Protein AF-A0A9W4NQ55-F1 (afdb_monomer)

Organism: NCBI:txid1612424

pLDDT: mean 70.01, std 19.53, range [21.42, 96.06]

Structure (mmCIF, N/CA/C/O backbone):
data_AF-A0A9W4NQ55-F1
#
_entry.id   AF-A0A9W4NQ55-F1
#
loop_
_atom_site.group_PDB
_atom_site.id
_atom_site.type_symbol
_atom_site.label_atom_id
_atom_site.label_alt_id
_atom_site.label_comp_id
_atom_site.label_asym_id
_atom_site.label_entity_id
_atom_site.label_seq_id
_atom_site.pdbx_PDB_ins_code
_atom_site.Cartn_x
_atom_site.Cartn_y
_atom_site.Cartn_z
_atom_site.occupancy
_atom_site.B_iso_or_equiv
_atom_site.auth_seq_id
_atom_site.auth_comp_id
_atom_site.auth_asym_id
_atom_site.auth_atom_id
_atom_site.pdbx_PDB_model_num
ATOM 1 N N . MET A 1 1 ? 30.086 5.526 1.274 1.00 26.81 1 MET A N 1
ATOM 2 C CA . MET A 1 1 ? 29.036 5.483 2.310 1.00 26.81 1 MET A CA 1
ATOM 3 C C . MET A 1 1 ? 28.604 4.032 2.405 1.00 26.81 1 MET A C 1
ATOM 5 O O . MET A 1 1 ? 27.829 3.586 1.569 1.00 26.81 1 MET A O 1
ATOM 9 N N . SER A 1 2 ? 29.266 3.289 3.294 1.00 21.42 2 SER A N 1
ATOM 10 C CA . SER A 1 2 ? 28.960 1.889 3.597 1.00 21.42 2 SER A CA 1
ATOM 11 C C . SER A 1 2 ? 27.672 1.878 4.414 1.00 21.42 2 SER A C 1
ATOM 13 O O . SER A 1 2 ? 27.568 2.645 5.371 1.00 21.42 2 SER A O 1
ATOM 15 N N . ILE A 1 3 ? 26.669 1.115 3.986 1.00 25.48 3 ILE A N 1
ATOM 16 C CA . ILE A 1 3 ? 25.473 0.865 4.793 1.00 25.48 3 ILE A CA 1
ATOM 17 C C . ILE A 1 3 ? 25.815 -0.369 5.618 1.00 25.48 3 ILE A C 1
ATOM 19 O O . ILE A 1 3 ? 25.497 -1.488 5.231 1.00 25.48 3 ILE A O 1
ATOM 23 N N . ASP A 1 4 ? 26.544 -0.153 6.706 1.00 29.38 4 ASP A N 1
ATOM 24 C CA . ASP A 1 4 ? 26.755 -1.180 7.713 1.00 29.38 4 ASP A CA 1
ATOM 25 C C . ASP A 1 4 ? 25.654 -1.048 8.767 1.00 29.38 4 ASP A C 1
ATOM 27 O O . ASP A 1 4 ? 25.321 0.057 9.197 1.00 29.38 4 ASP A O 1
ATOM 31 N N . PHE A 1 5 ? 25.120 -2.203 9.169 1.00 30.91 5 PHE A N 1
ATOM 32 C CA . PHE A 1 5 ? 24.079 -2.422 10.178 1.00 30.91 5 PHE A CA 1
ATOM 33 C C . PHE A 1 5 ? 22.616 -2.338 9.694 1.00 30.91 5 PHE A C 1
ATOM 35 O O . PHE A 1 5 ? 21.922 -1.336 9.851 1.00 30.91 5 PHE A O 1
ATOM 42 N N . ILE A 1 6 ? 22.110 -3.462 9.169 1.00 32.88 6 ILE A N 1
ATOM 43 C CA . ILE A 1 6 ? 20.673 -3.772 9.169 1.00 32.88 6 ILE A CA 1
ATOM 44 C C . ILE A 1 6 ? 20.450 -4.819 10.274 1.00 32.88 6 ILE A C 1
ATOM 46 O O . ILE A 1 6 ? 21.036 -5.900 10.181 1.00 32.88 6 ILE A O 1
ATOM 50 N N . PRO A 1 7 ? 19.658 -4.535 11.326 1.00 32.44 7 PRO A N 1
ATOM 51 C CA . PRO A 1 7 ? 19.367 -5.515 12.365 1.00 32.44 7 PRO A CA 1
ATOM 52 C C . PRO A 1 7 ? 18.536 -6.679 11.805 1.00 32.44 7 PRO A C 1
ATOM 54 O O . PRO A 1 7 ? 17.840 -6.553 10.797 1.00 32.44 7 PRO A O 1
ATOM 57 N N . SER A 1 8 ? 18.608 -7.811 12.499 1.00 31.77 8 SER A N 1
ATOM 58 C CA . SER A 1 8 ? 18.175 -9.179 12.165 1.00 31.77 8 SER A CA 1
ATOM 59 C C . SER A 1 8 ? 16.701 -9.405 11.769 1.00 31.77 8 SER A C 1
ATOM 61 O O . SER A 1 8 ? 16.277 -10.554 11.673 1.00 31.77 8 SER A O 1
ATOM 63 N N . PHE A 1 9 ? 15.913 -8.354 11.537 1.00 35.81 9 PHE A N 1
ATOM 64 C CA . PHE A 1 9 ? 14.460 -8.420 11.334 1.00 35.81 9 PHE A CA 1
ATOM 65 C C . PHE A 1 9 ? 13.976 -7.852 9.993 1.00 35.81 9 PHE A C 1
ATOM 67 O O . PHE A 1 9 ? 12.771 -7.744 9.774 1.00 35.81 9 PHE A O 1
ATOM 74 N N . LEU A 1 10 ? 14.883 -7.508 9.072 1.00 39.69 10 LEU A N 1
ATOM 75 C CA . LEU A 1 10 ? 14.491 -6.964 7.773 1.00 39.69 10 LEU A CA 1
ATOM 76 C C . LEU A 1 10 ? 14.328 -8.060 6.715 1.00 39.69 10 LEU A C 1
ATOM 78 O O . LEU A 1 10 ? 15.294 -8.733 6.348 1.00 39.69 10 LEU A O 1
ATOM 82 N N . GLN A 1 11 ? 13.114 -8.204 6.179 1.00 46.81 11 GLN A N 1
ATOM 83 C CA . GLN A 1 11 ? 12.845 -9.086 5.048 1.00 46.81 11 GLN A CA 1
ATOM 84 C C . GLN A 1 11 ? 12.356 -8.269 3.849 1.00 46.81 11 GLN A C 1
ATOM 86 O O . GLN A 1 11 ? 11.233 -7.782 3.814 1.00 46.81 11 GLN A O 1
ATOM 91 N N . LEU A 1 12 ? 13.224 -8.122 2.850 1.00 46.22 12 LEU A N 1
ATOM 92 C CA . LEU A 1 12 ? 12.895 -7.493 1.573 1.00 46.22 12 LEU A CA 1
ATOM 93 C C . LEU A 1 12 ? 12.373 -8.545 0.595 1.00 46.22 12 LEU A C 1
ATOM 95 O O . LEU A 1 12 ? 13.035 -9.559 0.364 1.00 46.22 12 LEU A O 1
ATOM 99 N N . PHE A 1 13 ? 11.217 -8.284 -0.012 1.00 47.88 13 PHE A N 1
ATOM 100 C CA . PHE A 1 13 ? 10.664 -9.121 -1.069 1.00 47.88 13 PHE A CA 1
ATOM 101 C C . PHE A 1 13 ? 10.517 -8.322 -2.358 1.00 47.88 13 PHE A C 1
ATOM 103 O O . PHE A 1 13 ? 9.977 -7.223 -2.387 1.00 47.88 13 PHE A O 1
ATOM 110 N N . PHE A 1 14 ? 10.997 -8.914 -3.446 1.00 51.44 14 PHE A N 1
ATOM 111 C CA . PHE A 1 14 ? 10.789 -8.397 -4.789 1.00 51.44 14 PHE A CA 1
ATOM 112 C C . PHE A 1 14 ? 9.837 -9.330 -5.505 1.00 51.44 14 PHE A C 1
ATOM 114 O O . PHE A 1 14 ? 10.100 -10.532 -5.602 1.00 51.44 14 PHE A O 1
ATOM 121 N N . VAL A 1 15 ? 8.746 -8.769 -6.014 1.00 51.38 15 VAL A N 1
ATOM 122 C CA . VAL A 1 15 ? 7.799 -9.506 -6.840 1.00 51.38 15 VAL A CA 1
ATOM 123 C C . VAL A 1 15 ? 7.920 -8.970 -8.255 1.00 51.38 15 VAL A C 1
ATOM 125 O O . VAL A 1 15 ? 7.503 -7.857 -8.570 1.00 51.38 15 VAL A O 1
ATOM 128 N N . ALA A 1 16 ? 8.541 -9.771 -9.117 1.00 46.59 16 ALA A N 1
ATOM 129 C CA . ALA A 1 16 ? 8.483 -9.552 -10.551 1.00 46.59 16 ALA A CA 1
ATOM 130 C C . ALA A 1 16 ? 7.180 -10.175 -11.065 1.00 46.59 16 ALA A C 1
ATOM 132 O O . ALA A 1 16 ? 6.994 -11.390 -10.970 1.00 46.59 16 ALA A O 1
ATOM 133 N N . ILE A 1 17 ? 6.274 -9.339 -11.568 1.00 43.06 17 ILE A N 1
ATOM 134 C CA . ILE A 1 17 ? 4.999 -9.768 -12.138 1.00 43.06 17 ILE A CA 1
ATOM 135 C C . ILE A 1 17 ? 5.243 -10.007 -13.629 1.00 43.06 17 ILE A C 1
ATOM 137 O O . ILE A 1 17 ? 5.453 -9.069 -14.396 1.00 43.06 17 ILE A O 1
ATOM 141 N N . PHE A 1 18 ? 5.226 -11.269 -14.054 1.00 34.06 18 PHE A N 1
ATOM 142 C CA . PHE A 1 18 ? 5.305 -11.623 -15.472 1.00 34.06 18 PHE A CA 1
ATOM 143 C C . PHE A 1 18 ? 3.911 -12.029 -15.959 1.00 34.06 18 PHE A C 1
ATOM 145 O O . PHE A 1 18 ? 3.425 -13.103 -15.606 1.00 34.06 18 PHE A O 1
ATOM 152 N N . GLU A 1 19 ? 3.255 -11.197 -16.771 1.00 31.72 19 GLU A N 1
ATOM 153 C CA . GLU A 1 19 ? 2.052 -11.635 -17.487 1.00 31.72 19 GLU A CA 1
ATOM 154 C C . GLU A 1 19 ? 2.441 -12.608 -18.610 1.00 31.72 19 GLU A C 1
ATOM 156 O O . GLU A 1 19 ? 3.265 -12.295 -19.467 1.00 31.72 19 GLU A O 1
ATOM 161 N N . ARG A 1 20 ? 1.812 -13.792 -18.631 1.00 31.22 20 ARG A N 1
ATOM 162 C CA . ARG A 1 20 ? 2.017 -14.829 -19.664 1.00 31.22 20 ARG A CA 1
ATOM 163 C C . ARG A 1 20 ? 1.574 -14.424 -21.074 1.00 31.22 20 ARG A C 1
ATOM 165 O O . ARG A 1 20 ? 1.913 -15.131 -22.013 1.00 31.22 20 ARG A O 1
ATOM 172 N N . ASN A 1 21 ? 0.829 -13.331 -21.236 1.00 29.67 21 ASN A N 1
ATOM 173 C CA . ASN A 1 21 ? 0.215 -12.983 -22.522 1.00 29.67 21 ASN A CA 1
ATOM 174 C C . ASN A 1 21 ? 1.025 -12.002 -23.375 1.00 29.67 21 ASN A C 1
ATOM 176 O O . ASN A 1 21 ? 0.596 -11.660 -24.473 1.00 29.67 21 ASN A O 1
ATOM 180 N N . VAL A 1 22 ? 2.212 -11.594 -22.921 1.00 37.12 22 VAL A N 1
ATOM 181 C CA . VAL A 1 22 ? 3.175 -10.885 -23.765 1.00 37.12 22 VAL A CA 1
ATOM 182 C C . VAL A 1 22 ? 4.537 -11.541 -23.572 1.00 37.12 22 VAL A C 1
ATOM 184 O O . VAL A 1 22 ? 5.289 -11.187 -22.666 1.00 37.12 22 VAL A O 1
ATOM 187 N N . GLU A 1 23 ? 4.868 -12.496 -24.443 1.00 35.69 23 GLU A N 1
ATOM 188 C CA . GLU A 1 23 ? 6.244 -12.952 -24.674 1.00 35.69 23 GLU A CA 1
ATOM 189 C C . GLU A 1 23 ? 7.083 -11.816 -25.295 1.00 35.69 23 GLU A C 1
ATOM 191 O O . GLU A 1 23 ? 7.639 -11.951 -26.381 1.00 35.69 23 GLU A O 1
ATOM 196 N N . SER A 1 24 ? 7.190 -10.660 -24.631 1.00 45.12 24 SER A N 1
ATOM 197 C CA . SER A 1 24 ? 8.298 -9.757 -24.916 1.00 45.12 24 SER A CA 1
ATOM 198 C C . SER A 1 24 ? 9.479 -10.226 -24.073 1.00 45.12 24 SER A C 1
ATOM 200 O O . SER A 1 24 ? 9.440 -10.270 -22.839 1.00 45.12 24 SER A O 1
ATOM 202 N N . SER A 1 25 ? 10.551 -10.614 -24.756 1.00 47.03 25 SER A N 1
ATOM 203 C CA . SER A 1 25 ? 11.853 -10.946 -24.167 1.00 47.03 25 SER A CA 1
ATOM 204 C C . SER A 1 25 ? 12.352 -9.875 -23.181 1.00 47.03 25 SER A C 1
ATOM 206 O O . SER A 1 25 ? 13.101 -10.185 -22.255 1.00 47.03 25 SER A O 1
ATOM 208 N N . GLU A 1 26 ? 11.881 -8.638 -23.334 1.00 47.78 26 GLU A N 1
ATOM 209 C CA . GLU A 1 26 ? 12.194 -7.471 -22.512 1.00 47.78 26 GLU A CA 1
ATOM 210 C C . GLU A 1 26 ? 11.688 -7.580 -21.067 1.00 47.78 26 GLU A C 1
ATOM 212 O O . GLU A 1 26 ? 12.439 -7.278 -20.139 1.00 47.78 26 GLU A O 1
ATOM 217 N N . ASN A 1 27 ? 10.463 -8.071 -20.837 1.00 47.50 27 ASN A N 1
ATOM 218 C CA . ASN A 1 27 ? 9.914 -8.186 -19.480 1.00 47.50 27 ASN A CA 1
ATOM 219 C C . ASN A 1 27 ? 10.664 -9.250 -18.670 1.00 47.50 27 ASN A C 1
ATOM 221 O O . ASN A 1 27 ? 11.069 -8.996 -17.533 1.00 47.50 27 ASN A O 1
ATOM 225 N N . LEU A 1 28 ? 10.914 -10.418 -19.279 1.00 53.00 28 LEU A N 1
ATOM 226 C CA . LEU A 1 28 ? 11.677 -11.517 -18.676 1.00 53.00 28 LEU A CA 1
ATOM 227 C C . LEU A 1 28 ? 13.120 -11.100 -18.358 1.00 53.00 28 LEU A C 1
ATOM 229 O O . LEU A 1 28 ? 13.663 -11.473 -17.312 1.00 53.00 28 LEU A O 1
ATOM 233 N N . PHE A 1 29 ? 13.725 -10.313 -19.250 1.00 56.16 29 PHE A N 1
ATOM 234 C CA . PHE A 1 29 ? 15.048 -9.739 -19.054 1.00 56.16 29 PHE A CA 1
ATOM 235 C C . PHE A 1 29 ? 15.058 -8.764 -17.874 1.00 56.16 29 PHE A C 1
ATOM 237 O O . PHE A 1 29 ? 15.875 -8.937 -16.974 1.00 56.16 29 PHE A O 1
ATOM 244 N N . LEU A 1 30 ? 14.110 -7.822 -17.808 1.00 57.84 30 LEU A N 1
ATOM 245 C CA . LEU A 1 30 ? 14.035 -6.812 -16.748 1.00 57.84 30 LEU A CA 1
ATOM 246 C C . LEU A 1 30 ? 13.917 -7.444 -15.352 1.00 57.84 30 LEU A C 1
ATOM 248 O O . LEU A 1 30 ? 14.643 -7.060 -14.438 1.00 57.84 30 LEU A O 1
ATOM 252 N N . GLY A 1 31 ? 13.059 -8.455 -15.186 1.00 58.59 31 GLY A N 1
ATOM 253 C CA . GLY A 1 31 ? 12.875 -9.114 -13.891 1.00 58.59 31 GLY A CA 1
ATOM 254 C C . GLY A 1 31 ? 14.081 -9.956 -13.447 1.00 58.59 31 GLY A C 1
ATOM 255 O O . GLY A 1 31 ? 14.485 -9.888 -12.285 1.00 58.59 31 GLY A O 1
ATOM 256 N N . LYS A 1 32 ? 14.718 -10.706 -14.361 1.00 60.94 32 LYS A N 1
ATOM 257 C CA . LYS A 1 32 ? 15.969 -11.436 -14.058 1.00 60.94 32 LYS A CA 1
ATOM 258 C C . LYS A 1 32 ? 17.130 -10.480 -13.768 1.00 60.94 32 LYS A C 1
ATOM 260 O O . LYS A 1 32 ? 17.949 -10.746 -12.891 1.00 60.94 32 LYS A O 1
ATOM 265 N N . PHE A 1 33 ? 17.178 -9.363 -14.483 1.00 61.38 33 PHE A N 1
ATOM 266 C CA . PHE A 1 33 ? 18.215 -8.348 -14.373 1.00 61.38 33 PHE A CA 1
ATOM 267 C C . PHE A 1 33 ? 18.116 -7.536 -13.075 1.00 61.38 33 PHE A C 1
ATOM 269 O O . PHE A 1 33 ? 19.114 -7.380 -12.372 1.00 61.38 33 PHE A O 1
ATOM 276 N N . LEU A 1 34 ? 16.913 -7.095 -12.698 1.00 61.50 34 LEU A N 1
ATOM 277 C CA . LEU A 1 34 ? 16.667 -6.471 -11.395 1.00 61.50 34 LEU A CA 1
ATOM 278 C C . LEU A 1 34 ? 17.023 -7.434 -10.261 1.00 61.50 34 LEU A C 1
ATOM 280 O O . LEU A 1 34 ? 17.708 -7.038 -9.320 1.00 61.50 34 LEU A O 1
ATOM 284 N N . GLY A 1 35 ? 16.674 -8.717 -10.417 1.00 58.94 35 GLY A N 1
ATOM 285 C CA . GLY A 1 35 ? 17.143 -9.792 -9.546 1.00 58.94 35 GLY A CA 1
ATOM 286 C C . GLY A 1 35 ? 18.669 -9.793 -9.372 1.00 58.94 35 GLY A C 1
ATOM 287 O O . GLY A 1 35 ? 19.193 -9.768 -8.261 1.00 58.94 35 GLY A O 1
ATOM 288 N N . PHE A 1 36 ? 19.407 -9.746 -10.479 1.00 59.00 36 PHE A N 1
ATOM 289 C CA . PHE A 1 36 ? 20.868 -9.739 -10.456 1.00 59.00 36 PHE A CA 1
ATOM 290 C C . PHE A 1 36 ? 21.460 -8.507 -9.748 1.00 59.00 36 PHE A C 1
ATOM 292 O O . PHE A 1 36 ? 22.337 -8.671 -8.893 1.00 59.00 36 PHE A O 1
ATOM 299 N N . ILE A 1 37 ? 20.971 -7.297 -10.056 1.00 57.78 37 ILE A N 1
ATOM 300 C CA . ILE A 1 37 ? 21.454 -6.037 -9.457 1.00 57.78 37 ILE A CA 1
ATOM 301 C C . ILE A 1 37 ? 21.313 -6.065 -7.941 1.00 57.78 37 ILE A C 1
ATOM 303 O O . ILE A 1 37 ? 22.258 -5.765 -7.215 1.00 57.78 37 ILE A O 1
ATOM 307 N N . LEU A 1 38 ? 20.129 -6.418 -7.462 1.00 59.03 38 LEU A N 1
ATOM 308 C CA . LEU A 1 38 ? 19.775 -6.343 -6.051 1.00 59.03 38 LEU A CA 1
ATOM 309 C C . LEU A 1 38 ? 20.534 -7.397 -5.220 1.00 59.03 38 LEU A C 1
ATOM 311 O O . LEU A 1 38 ? 20.946 -7.110 -4.097 1.00 59.03 38 LEU A O 1
ATOM 315 N N . THR A 1 39 ? 20.813 -8.579 -5.783 1.00 54.88 39 THR A N 1
ATOM 316 C CA . THR A 1 39 ? 21.621 -9.604 -5.102 1.00 54.88 39 THR A CA 1
ATOM 317 C C . THR A 1 39 ? 23.111 -9.257 -5.088 1.00 54.88 39 THR A C 1
ATOM 319 O O . THR A 1 39 ? 23.744 -9.365 -4.042 1.00 54.88 39 THR A O 1
ATOM 322 N N . HIS A 1 40 ? 23.676 -8.797 -6.209 1.00 50.94 40 HIS A N 1
ATOM 323 C CA . HIS A 1 40 ? 25.127 -8.588 -6.325 1.00 50.94 40 HIS A CA 1
ATOM 324 C C . HIS A 1 40 ? 25.597 -7.204 -5.866 1.00 50.94 40 HIS A C 1
ATOM 326 O O . HIS A 1 40 ? 26.743 -7.061 -5.454 1.00 50.94 40 HIS A O 1
ATOM 332 N N . SER A 1 41 ? 24.737 -6.182 -5.928 1.00 49.25 41 SER A N 1
ATOM 333 C CA . SER A 1 41 ? 25.111 -4.803 -5.572 1.00 49.25 41 SER A CA 1
ATOM 334 C C . SER A 1 41 ? 24.657 -4.386 -4.173 1.00 49.25 41 SER A C 1
ATOM 336 O O . SER A 1 41 ? 25.221 -3.442 -3.627 1.00 49.25 41 SER A O 1
ATOM 338 N N . LEU A 1 42 ? 23.639 -5.043 -3.600 1.00 49.16 42 LEU A N 1
ATOM 339 C CA . LEU A 1 42 ? 23.058 -4.663 -2.303 1.00 49.16 42 LEU A CA 1
ATOM 340 C C . LEU A 1 42 ? 23.061 -5.793 -1.263 1.00 49.16 42 LEU A C 1
ATOM 342 O O . LEU A 1 42 ? 22.630 -5.568 -0.137 1.00 49.16 42 LEU A O 1
ATOM 346 N N . GLY A 1 43 ? 23.507 -7.005 -1.618 1.00 42.47 43 GLY A N 1
ATOM 347 C CA . GLY A 1 43 ? 23.470 -8.159 -0.711 1.00 42.47 43 GLY A CA 1
ATOM 348 C C . GLY A 1 43 ? 22.050 -8.594 -0.322 1.00 42.47 43 GLY A C 1
ATOM 349 O O . GLY A 1 43 ? 21.873 -9.321 0.654 1.00 42.47 43 GLY A O 1
ATOM 350 N N . ILE A 1 44 ? 21.025 -8.157 -1.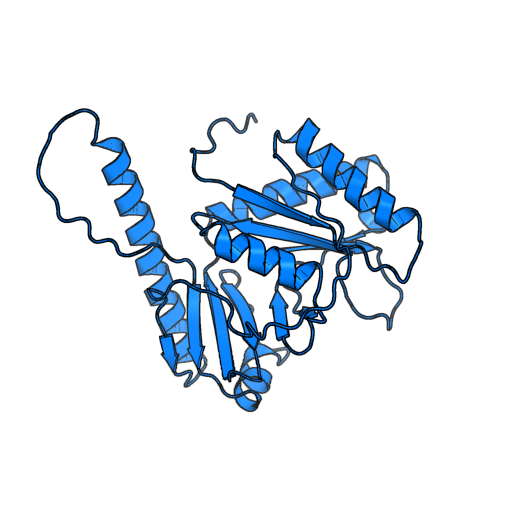066 1.00 49.22 44 ILE A N 1
ATOM 351 C CA . ILE A 1 44 ? 19.629 -8.464 -0.758 1.00 49.22 44 ILE A CA 1
ATOM 352 C C . ILE A 1 44 ? 19.273 -9.824 -1.361 1.00 49.22 44 ILE A C 1
ATOM 354 O O . ILE A 1 44 ? 19.379 -10.043 -2.572 1.00 49.22 44 ILE A O 1
ATOM 358 N N . LYS A 1 45 ? 18.819 -10.750 -0.512 1.00 42.28 45 LYS A N 1
ATOM 359 C CA . LYS A 1 45 ? 18.338 -12.063 -0.948 1.00 42.28 45 LYS A CA 1
ATOM 360 C C . LYS A 1 45 ? 16.963 -11.917 -1.593 1.00 42.28 45 LYS A C 1
ATOM 362 O O . LYS A 1 45 ? 15.986 -11.609 -0.920 1.00 42.28 45 LYS A O 1
ATOM 367 N N . ILE A 1 46 ? 16.887 -12.179 -2.891 1.00 43.22 46 ILE A N 1
ATOM 368 C CA . ILE A 1 46 ? 15.650 -12.065 -3.666 1.00 43.22 46 ILE A CA 1
ATOM 369 C C . ILE A 1 46 ? 15.033 -13.440 -3.859 1.00 43.22 46 ILE A C 1
ATOM 371 O O . ILE A 1 46 ? 15.721 -14.406 -4.185 1.00 43.22 46 ILE A O 1
ATOM 375 N N . SER A 1 47 ? 13.718 -13.515 -3.697 1.00 40.84 47 SER A N 1
ATOM 376 C CA . SER A 1 47 ? 12.926 -14.693 -4.031 1.00 40.84 47 SER A CA 1
ATOM 377 C C . SER A 1 47 ? 12.052 -14.381 -5.242 1.00 40.84 47 SER A C 1
ATOM 379 O O . SER A 1 47 ? 10.926 -13.924 -5.080 1.00 40.84 47 SER A O 1
ATOM 381 N N . CYS A 1 48 ? 12.540 -14.664 -6.451 1.00 40.47 48 CYS A N 1
ATOM 382 C CA . CYS A 1 48 ? 11.701 -14.635 -7.649 1.00 40.47 48 CYS A CA 1
ATOM 383 C C . CYS A 1 48 ? 10.797 -15.874 -7.675 1.00 40.47 48 CYS A C 1
ATOM 385 O O . CYS A 1 48 ? 11.290 -17.002 -7.665 1.00 40.47 48 CYS A O 1
ATOM 387 N N . LYS A 1 49 ? 9.478 -15.676 -7.733 1.00 44.38 49 LYS A N 1
ATOM 388 C CA . LYS A 1 49 ? 8.506 -16.739 -8.008 1.00 44.38 49 LYS A CA 1
ATOM 389 C C . LYS A 1 49 ? 7.862 -16.494 -9.368 1.00 44.38 49 LYS A C 1
ATOM 391 O O . LYS A 1 49 ? 7.322 -15.424 -9.610 1.00 44.38 49 LYS A O 1
ATOM 396 N N . THR A 1 50 ? 7.893 -17.501 -10.227 1.00 39.25 50 THR A N 1
ATOM 397 C CA . THR A 1 50 ? 7.056 -17.598 -11.425 1.00 39.25 50 THR A CA 1
ATOM 398 C C . THR A 1 50 ? 5.768 -18.338 -11.063 1.00 39.25 50 THR A C 1
ATOM 400 O O . THR A 1 50 ? 5.822 -19.391 -10.425 1.00 39.25 50 THR A O 1
ATOM 403 N N . SER A 1 51 ? 4.601 -17.806 -11.434 1.00 38.75 51 SER A N 1
ATOM 404 C CA . SER A 1 51 ? 3.327 -18.483 -11.179 1.00 38.75 51 SER A CA 1
ATOM 405 C C . SER A 1 51 ? 3.128 -19.651 -12.161 1.00 38.75 51 SER A C 1
ATOM 407 O O . SER A 1 51 ? 3.111 -19.506 -13.390 1.00 38.75 51 SER A O 1
ATOM 409 N N . HIS A 1 52 ? 2.987 -20.857 -11.608 1.00 35.72 52 HIS A N 1
ATOM 410 C CA . HIS A 1 52 ? 2.351 -21.979 -12.290 1.00 35.72 52 HIS A CA 1
ATOM 411 C C . HIS A 1 52 ? 0.889 -22.011 -11.846 1.00 35.72 52 HIS A C 1
ATOM 413 O O . HIS A 1 52 ? 0.607 -22.220 -10.669 1.00 35.72 52 HIS A O 1
ATOM 419 N N . ILE A 1 53 ? -0.018 -21.755 -12.791 1.00 37.75 53 ILE A N 1
ATOM 420 C CA . ILE A 1 53 ? -1.467 -21.797 -12.583 1.00 37.75 53 ILE A CA 1
ATOM 421 C C . ILE A 1 53 ? -1.848 -23.234 -12.214 1.00 37.75 53 ILE A C 1
ATOM 423 O O . ILE A 1 53 ? -1.761 -24.121 -13.058 1.00 37.75 53 ILE A O 1
ATOM 427 N N . ASN A 1 54 ? -2.266 -23.449 -10.969 1.00 32.41 54 ASN A N 1
ATOM 428 C CA . ASN A 1 54 ? -3.021 -24.627 -10.559 1.00 32.41 54 ASN A CA 1
ATOM 429 C C . ASN A 1 54 ? -4.351 -24.129 -9.998 1.00 32.41 54 ASN A C 1
ATOM 431 O O . ASN A 1 54 ? -4.387 -23.468 -8.962 1.00 32.41 54 ASN A O 1
ATOM 435 N N . GLN A 1 55 ? -5.428 -24.434 -10.718 1.00 37.78 55 GLN A N 1
ATOM 436 C CA . GLN A 1 55 ? -6.795 -24.147 -10.313 1.00 37.78 55 GLN A CA 1
ATOM 437 C C . GLN A 1 55 ? -7.190 -25.139 -9.219 1.00 37.78 55 GLN A C 1
ATOM 439 O O . GLN A 1 55 ? -7.463 -26.300 -9.501 1.00 37.78 55 GLN A O 1
ATOM 444 N N . ASN A 1 56 ? -7.191 -24.692 -7.970 1.00 31.98 56 ASN A N 1
ATOM 445 C CA . ASN A 1 56 ? -8.019 -25.292 -6.934 1.00 31.98 56 ASN A CA 1
ATOM 446 C C . ASN A 1 56 ? -8.461 -24.170 -6.000 1.00 31.98 56 ASN A C 1
ATOM 448 O O . ASN A 1 56 ? -7.651 -23.590 -5.279 1.00 31.98 56 ASN A O 1
ATOM 452 N N . GLY A 1 57 ? -9.747 -23.835 -6.103 1.00 41.50 57 GLY A N 1
ATOM 453 C CA . GLY A 1 57 ? -10.383 -22.757 -5.366 1.00 41.50 57 GLY A CA 1
ATOM 454 C C . GLY A 1 57 ? -10.423 -23.058 -3.875 1.00 41.50 57 GLY A C 1
ATOM 455 O O . GLY A 1 57 ? -10.998 -24.057 -3.440 1.00 41.50 57 GLY A O 1
ATOM 456 N N . GLN A 1 58 ? -9.836 -22.160 -3.095 1.00 35.88 58 GLN A N 1
ATOM 457 C CA . GLN A 1 58 ? -10.195 -21.987 -1.701 1.00 35.88 58 GLN A CA 1
ATOM 458 C C . GLN A 1 58 ? -10.285 -20.490 -1.427 1.00 35.88 58 GLN A C 1
ATOM 460 O O . GLN A 1 58 ? -9.297 -19.760 -1.494 1.00 35.88 58 GLN A O 1
ATOM 465 N N . ASP A 1 59 ? -11.519 -20.073 -1.179 1.00 41.00 59 ASP A N 1
ATOM 466 C CA . ASP A 1 59 ? -11.969 -18.711 -0.953 1.00 41.00 59 ASP A CA 1
ATOM 467 C C . ASP A 1 59 ? -11.364 -18.188 0.364 1.00 41.00 59 ASP A C 1
ATOM 469 O O . ASP A 1 59 ? -11.813 -18.491 1.475 1.00 41.00 59 ASP A O 1
ATOM 473 N N . HIS A 1 60 ? -10.245 -17.475 0.257 1.00 42.62 60 HIS A N 1
ATOM 474 C CA . HIS A 1 60 ? -9.578 -16.811 1.376 1.00 42.62 60 HIS A CA 1
ATOM 475 C C . HIS A 1 60 ? -9.506 -15.317 1.084 1.00 42.62 60 HIS A C 1
ATOM 477 O O . HIS A 1 60 ? -8.442 -14.709 1.002 1.00 42.62 60 HIS A O 1
ATOM 483 N N . ASP A 1 61 ? -10.691 -14.732 0.938 1.00 48.69 61 ASP A N 1
ATOM 484 C CA . ASP A 1 61 ? -10.922 -13.360 0.491 1.00 48.69 61 ASP A 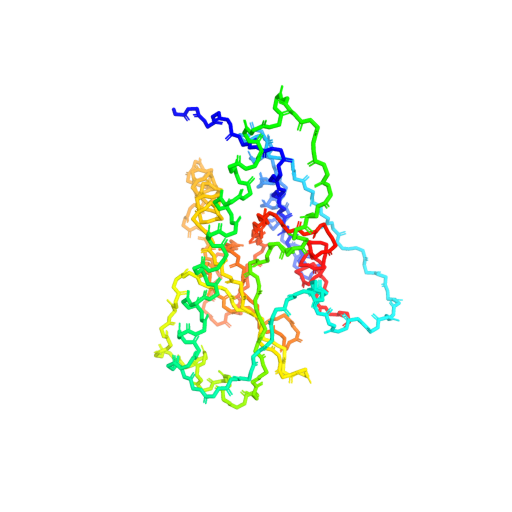CA 1
ATOM 485 C C . ASP A 1 61 ? -10.539 -12.285 1.539 1.00 48.69 61 ASP A C 1
ATOM 487 O O . ASP A 1 61 ? -10.692 -11.083 1.326 1.00 48.69 61 ASP A O 1
ATOM 491 N N . SER A 1 62 ? -9.985 -12.702 2.681 1.00 54.22 62 SER A N 1
ATOM 492 C CA . SER A 1 62 ? -9.530 -11.822 3.759 1.00 54.22 62 SER A CA 1
ATOM 493 C C . SER A 1 62 ? -8.013 -11.665 3.701 1.00 54.22 62 SER A C 1
ATOM 495 O O . SER A 1 62 ? -7.286 -12.640 3.883 1.00 54.22 62 SER A O 1
ATOM 497 N N . GLU A 1 63 ? -7.520 -10.443 3.490 1.00 58.66 63 GLU A N 1
ATOM 498 C CA . GLU A 1 63 ? -6.119 -10.112 3.772 1.00 58.66 63 GLU A CA 1
ATOM 499 C C . GLU A 1 63 ? -5.855 -10.497 5.239 1.00 58.66 63 GLU A C 1
ATOM 501 O O . GLU A 1 63 ? -6.517 -9.978 6.142 1.00 58.66 63 GLU A O 1
ATOM 506 N N . VAL A 1 64 ? -4.996 -11.496 5.490 1.00 64.88 64 VAL A N 1
ATOM 507 C CA . VAL A 1 64 ? -4.807 -12.065 6.835 1.00 64.88 64 VAL A CA 1
ATOM 508 C C . VAL A 1 64 ? -3.886 -11.142 7.609 1.00 64.88 64 VAL A C 1
ATOM 510 O O . VAL A 1 64 ? -2.697 -11.393 7.802 1.00 64.88 64 VAL A O 1
ATOM 513 N N . LEU A 1 65 ? -4.471 -10.030 8.026 1.00 69.94 65 LEU A N 1
ATOM 514 C CA . LEU A 1 65 ? -3.924 -9.166 9.044 1.00 69.94 65 LEU A CA 1
ATOM 515 C C . LEU A 1 65 ? -4.032 -9.871 10.404 1.00 69.94 65 LEU A C 1
ATOM 517 O O . LEU A 1 65 ? -4.989 -10.622 10.630 1.00 69.94 65 LEU A O 1
ATOM 521 N N . PRO A 1 66 ? -3.063 -9.660 11.308 1.00 67.31 66 PRO A N 1
ATOM 522 C CA . PRO A 1 66 ? -3.159 -10.180 12.662 1.00 67.31 66 PRO A CA 1
ATOM 523 C C . PRO A 1 66 ? -4.475 -9.773 13.338 1.00 67.31 66 PRO A C 1
ATOM 525 O O . PRO A 1 66 ? -4.993 -8.680 13.106 1.00 67.31 66 PRO A O 1
ATOM 528 N N . LEU A 1 67 ? -5.025 -10.638 14.198 1.00 66.62 67 LEU A N 1
ATOM 529 C CA . LEU A 1 67 ? -6.271 -10.341 14.927 1.00 66.62 67 LEU A CA 1
ATOM 530 C C . LEU A 1 67 ? -6.135 -9.126 15.859 1.00 66.62 67 LEU A C 1
ATOM 532 O O . LEU A 1 67 ? -7.137 -8.506 16.205 1.00 66.62 67 LEU A O 1
ATOM 536 N N . SER A 1 68 ? -4.902 -8.784 16.230 1.00 72.94 68 SER A N 1
ATOM 537 C CA . SER A 1 68 ? -4.522 -7.607 17.013 1.00 72.94 68 SER A CA 1
ATOM 538 C C . SER A 1 68 ? -4.713 -6.281 16.258 1.00 72.94 68 SER A C 1
ATOM 540 O O . SER A 1 68 ? -4.713 -5.219 16.885 1.00 72.94 68 SER A O 1
ATOM 542 N N . VAL A 1 69 ? -4.912 -6.315 14.932 1.00 85.31 69 VAL A N 1
ATOM 543 C CA . VAL A 1 69 ? -5.096 -5.106 14.124 1.00 85.31 69 VAL A CA 1
ATOM 544 C C . VAL A 1 69 ? -6.398 -4.398 14.483 1.00 85.31 69 VAL A C 1
ATOM 546 O O . VAL A 1 69 ? -7.495 -4.963 14.428 1.00 85.31 69 VAL A O 1
ATOM 549 N N . ARG A 1 70 ? -6.266 -3.113 14.816 1.00 91.06 70 ARG A N 1
ATOM 550 C CA . ARG A 1 70 ? -7.380 -2.268 15.241 1.00 91.06 70 ARG A CA 1
ATOM 551 C C . ARG A 1 70 ? -8.303 -1.918 14.082 1.00 91.06 70 ARG A C 1
ATOM 553 O O . ARG A 1 70 ? -7.872 -1.737 12.942 1.00 91.06 70 ARG A O 1
ATOM 560 N N . ARG A 1 71 ? -9.592 -1.820 14.408 1.00 93.94 71 ARG A N 1
ATOM 561 C CA . ARG A 1 71 ? -10.690 -1.603 13.464 1.00 93.94 71 ARG A CA 1
ATOM 562 C C . ARG A 1 71 ? -11.488 -0.369 13.865 1.00 93.94 71 ARG A C 1
ATOM 564 O O . ARG A 1 71 ? -11.864 -0.235 15.026 1.00 93.94 71 ARG A O 1
ATOM 571 N N . TYR A 1 72 ? -11.783 0.483 12.893 1.00 95.75 72 TYR A N 1
ATOM 572 C CA . TYR A 1 72 ? -12.540 1.720 13.063 1.00 95.75 72 TYR A CA 1
ATOM 573 C C . TYR A 1 72 ? -13.688 1.777 12.051 1.00 95.75 72 TYR A C 1
ATOM 575 O O . TYR A 1 72 ? -13.615 1.189 10.972 1.00 95.75 72 TYR A O 1
ATOM 583 N N . GLY A 1 73 ? -14.762 2.486 12.385 1.00 96.06 73 GLY A N 1
ATOM 584 C CA . GLY A 1 73 ? -15.753 2.903 11.392 1.00 96.06 73 GLY A CA 1
ATOM 585 C C . GLY A 1 73 ? -15.289 4.198 10.737 1.00 96.06 73 GLY A C 1
ATOM 586 O O . GLY A 1 73 ? -14.865 5.106 11.449 1.00 96.06 73 GLY A O 1
ATOM 587 N N . TYR A 1 74 ? -15.347 4.284 9.409 1.00 95.31 74 TYR A N 1
ATOM 588 C CA . TYR A 1 74 ? -15.119 5.549 8.718 1.00 95.31 74 TYR A CA 1
ATOM 589 C C . TYR A 1 74 ? -16.337 6.462 8.884 1.00 95.31 74 TYR A C 1
ATOM 591 O O . TYR A 1 74 ? -17.467 6.028 8.657 1.00 95.31 74 TYR A O 1
ATOM 599 N N . LYS A 1 75 ? -16.110 7.720 9.272 1.00 93.75 75 LYS A N 1
ATOM 600 C CA . LYS A 1 75 ? -17.155 8.748 9.363 1.00 93.75 75 LYS A CA 1
ATOM 601 C C . LYS A 1 75 ? -16.923 9.886 8.375 1.00 93.75 75 LYS A C 1
ATOM 603 O O . LYS A 1 75 ? -17.832 10.245 7.638 1.00 93.75 75 LYS A O 1
ATOM 608 N N . ASP A 1 76 ? -15.724 10.455 8.404 1.00 91.50 76 ASP A N 1
ATOM 609 C CA . ASP A 1 76 ? -15.306 11.597 7.597 1.00 91.50 76 ASP A CA 1
ATOM 610 C C . ASP A 1 76 ? -13.765 11.685 7.552 1.00 91.50 76 ASP A C 1
ATOM 612 O O . ASP A 1 76 ? -13.055 10.983 8.287 1.00 91.50 76 ASP A O 1
ATOM 616 N N . LYS A 1 77 ? -13.234 12.540 6.665 1.00 89.25 77 LYS A N 1
ATOM 617 C CA . LYS A 1 77 ? -11.783 12.718 6.462 1.00 89.25 77 LYS A CA 1
ATOM 618 C C . LYS A 1 77 ? -11.063 13.253 7.704 1.00 89.25 77 LYS A C 1
ATOM 620 O O . LYS A 1 77 ? -9.913 12.878 7.935 1.00 89.25 77 LYS A O 1
ATOM 625 N N . ASP A 1 78 ? -11.723 14.079 8.512 1.00 90.06 78 ASP A N 1
ATOM 626 C CA . ASP A 1 78 ? -11.120 14.680 9.705 1.00 90.06 78 ASP A CA 1
ATOM 627 C C . ASP A 1 78 ? -10.922 13.633 10.802 1.00 90.06 78 ASP A C 1
ATOM 629 O O . ASP A 1 78 ? -9.829 13.505 11.361 1.00 90.06 78 ASP A O 1
ATOM 633 N N . GLN A 1 79 ? -11.948 12.819 11.067 1.00 93.75 79 GLN A N 1
ATOM 634 C CA . GLN A 1 79 ? -11.844 11.687 11.980 1.00 93.75 79 GLN A CA 1
ATOM 635 C C . GLN A 1 79 ? -10.787 10.691 11.494 1.00 93.75 79 GLN A C 1
ATOM 637 O O . GLN A 1 79 ? -9.976 10.213 12.290 1.00 93.75 79 GLN A O 1
ATOM 642 N N . PHE A 1 80 ? -10.769 10.395 10.191 1.00 91.69 80 PHE A N 1
ATOM 643 C CA . PHE A 1 80 ? -9.754 9.534 9.594 1.00 91.69 80 PHE A CA 1
ATOM 644 C C . PHE A 1 80 ? -8.338 10.059 9.879 1.00 91.69 80 PHE A C 1
ATOM 646 O O . PHE A 1 80 ? -7.511 9.320 10.410 1.00 91.69 80 PHE A O 1
ATOM 653 N N . ALA A 1 81 ? -8.067 11.342 9.621 1.00 89.56 81 ALA A N 1
ATOM 654 C CA . ALA A 1 81 ? -6.761 11.953 9.873 1.00 89.56 81 ALA A CA 1
ATOM 655 C C . ALA A 1 81 ? -6.359 11.930 11.361 1.00 89.56 81 ALA A C 1
ATOM 657 O O . ALA A 1 81 ? -5.194 11.669 11.684 1.00 89.56 81 ALA A O 1
ATOM 658 N N . GLN A 1 82 ? -7.310 12.151 12.273 1.00 91.44 82 GLN A N 1
ATOM 659 C CA . GLN A 1 82 ? -7.070 12.065 13.718 1.00 91.44 82 GLN A CA 1
ATOM 660 C C . GLN A 1 82 ? -6.695 10.644 14.147 1.00 91.44 82 GLN A C 1
ATOM 662 O O . GLN A 1 82 ? -5.719 10.463 14.876 1.00 91.44 82 GLN A O 1
ATOM 667 N N . ILE A 1 83 ? -7.424 9.634 13.661 1.00 93.44 83 ILE A N 1
ATOM 668 C CA . ILE A 1 83 ? -7.134 8.225 13.960 1.00 93.44 83 ILE A CA 1
ATOM 669 C C . ILE A 1 83 ? -5.758 7.841 13.418 1.00 93.44 83 ILE A C 1
ATOM 671 O O . ILE A 1 83 ? -4.972 7.234 14.138 1.00 93.44 83 ILE A O 1
ATOM 675 N N . ILE A 1 84 ? -5.434 8.234 12.183 1.00 90.69 84 ILE A N 1
ATOM 676 C CA . ILE A 1 84 ? -4.121 7.967 11.585 1.00 90.69 84 ILE A CA 1
ATOM 677 C C . ILE A 1 84 ? -2.998 8.590 12.415 1.00 90.69 84 ILE A C 1
ATOM 679 O O . ILE A 1 84 ? -1.988 7.936 12.661 1.00 90.69 84 ILE A O 1
ATOM 683 N N . THR A 1 85 ? -3.173 9.828 12.877 1.00 90.12 85 THR A N 1
ATOM 684 C CA . THR A 1 85 ? -2.182 10.506 13.724 1.00 90.12 85 THR A CA 1
ATOM 685 C C . THR A 1 85 ? -1.980 9.759 15.043 1.00 90.12 85 THR A C 1
ATOM 687 O O . THR A 1 85 ? -0.847 9.419 15.381 1.00 90.12 85 THR A O 1
ATOM 690 N N . LEU A 1 86 ? -3.074 9.419 15.730 1.00 91.62 86 LEU A N 1
ATOM 691 C CA . LEU A 1 86 ? -3.048 8.687 16.998 1.00 91.62 86 LEU A CA 1
ATOM 692 C C . LEU A 1 86 ? -2.381 7.312 16.865 1.00 91.62 86 LEU A C 1
ATOM 694 O O . LEU A 1 86 ? -1.536 6.937 17.675 1.00 91.62 86 LEU A O 1
ATOM 698 N N . GLU A 1 87 ? -2.768 6.533 15.858 1.00 91.62 87 GLU A N 1
ATOM 699 C CA . GLU A 1 87 ? -2.230 5.184 15.665 1.00 91.62 87 GLU A CA 1
ATOM 700 C C . GLU A 1 87 ? -0.765 5.214 15.230 1.00 91.62 87 GLU A C 1
ATOM 702 O O . GLU A 1 87 ? 0.014 4.348 15.628 1.00 91.62 87 GLU A O 1
ATOM 707 N N . ARG A 1 88 ? -0.350 6.261 14.511 1.00 88.38 88 ARG A N 1
ATOM 708 C CA . ARG A 1 88 ? 1.055 6.465 14.162 1.00 88.38 88 ARG A CA 1
ATOM 709 C C . ARG A 1 88 ? 1.908 6.781 15.382 1.00 88.38 88 ARG A C 1
ATOM 711 O O . ARG A 1 88 ? 3.005 6.241 15.494 1.00 88.38 88 ARG A O 1
ATOM 718 N N . GLU A 1 89 ? 1.433 7.635 16.284 1.00 89.12 89 GLU A N 1
ATOM 719 C CA . GLU A 1 89 ? 2.126 7.913 17.547 1.00 89.12 89 GLU A CA 1
ATOM 720 C C . GLU A 1 89 ? 2.291 6.630 18.364 1.00 89.12 89 GLU A C 1
ATOM 722 O O . GLU A 1 89 ? 3.405 6.288 18.754 1.00 89.12 89 GLU A O 1
ATOM 727 N N . ARG A 1 90 ? 1.217 5.842 18.498 1.00 89.25 90 ARG A N 1
ATOM 728 C CA . ARG A 1 90 ? 1.256 4.548 19.196 1.00 89.25 90 ARG A CA 1
ATOM 729 C C . ARG A 1 90 ? 2.245 3.564 18.570 1.00 89.25 90 ARG A C 1
ATOM 731 O O . ARG A 1 90 ? 2.966 2.889 19.303 1.00 89.25 90 ARG A O 1
ATOM 738 N N . LEU A 1 91 ? 2.294 3.487 17.239 1.00 86.62 91 LEU A N 1
ATOM 739 C CA . LEU A 1 91 ? 3.274 2.670 16.521 1.00 86.62 91 LEU A CA 1
ATOM 740 C C . LEU A 1 91 ? 4.706 3.125 16.833 1.00 86.62 91 LEU A C 1
ATOM 742 O O . LEU A 1 91 ? 5.551 2.301 17.177 1.00 86.62 91 LEU A O 1
ATOM 746 N N . LEU A 1 92 ? 4.982 4.428 16.741 1.00 85.31 92 LEU A N 1
ATOM 747 C CA . LEU A 1 92 ? 6.317 4.978 16.983 1.00 85.31 92 LEU A CA 1
ATOM 748 C C . LEU A 1 92 ? 6.774 4.777 18.431 1.00 85.31 92 LEU A C 1
ATOM 750 O O . LEU A 1 92 ? 7.931 4.418 18.652 1.00 85.31 92 LEU A O 1
ATOM 754 N N . ASP A 1 93 ? 5.884 4.971 19.401 1.00 86.69 93 ASP A N 1
ATOM 755 C CA . ASP A 1 93 ? 6.180 4.740 20.816 1.00 86.69 93 ASP A CA 1
ATOM 756 C C . ASP A 1 93 ? 6.464 3.261 21.087 1.00 86.69 93 ASP A C 1
ATOM 758 O O . ASP A 1 93 ? 7.438 2.923 21.761 1.00 86.69 93 ASP A O 1
ATOM 762 N N . SER A 1 94 ? 5.678 2.366 20.485 1.00 83.94 94 SER A N 1
ATOM 763 C CA . SER A 1 94 ? 5.894 0.922 20.579 1.00 83.94 94 SER A CA 1
ATOM 764 C C . SER A 1 94 ? 7.238 0.493 19.976 1.00 83.94 94 SER A C 1
ATOM 766 O O . SER A 1 94 ? 7.984 -0.270 20.595 1.00 83.94 94 SER A O 1
ATOM 768 N N . MET A 1 95 ? 7.611 1.046 18.816 1.00 80.50 95 MET A N 1
ATOM 769 C CA . MET A 1 95 ? 8.921 0.807 18.202 1.00 80.50 95 MET A CA 1
ATOM 770 C C . MET A 1 95 ? 10.072 1.310 19.085 1.00 80.50 95 MET A C 1
ATOM 772 O O . MET A 1 95 ? 11.082 0.616 19.216 1.00 80.50 95 MET A O 1
ATOM 776 N N . ARG A 1 96 ? 9.935 2.484 19.719 1.00 82.75 96 ARG A N 1
ATOM 777 C CA . ARG A 1 96 ? 10.946 3.010 20.656 1.00 82.75 96 ARG A CA 1
ATOM 778 C C . ARG A 1 96 ? 11.121 2.090 21.859 1.00 82.75 96 ARG A C 1
ATOM 780 O O . ARG A 1 96 ? 12.247 1.703 22.154 1.00 82.75 96 ARG A O 1
ATOM 787 N N . TYR A 1 97 ? 10.016 1.672 22.470 1.00 80.31 97 TYR A N 1
ATOM 788 C CA . TYR A 1 97 ? 10.027 0.773 23.622 1.00 80.31 97 TYR A CA 1
ATOM 789 C C . TYR A 1 97 ? 10.678 -0.582 23.303 1.00 80.31 97 TYR A C 1
ATOM 791 O O . TYR A 1 97 ? 11.481 -1.091 24.082 1.00 80.31 97 TYR A O 1
ATOM 799 N N . SER A 1 98 ? 10.407 -1.140 22.117 1.00 72.81 98 SER A N 1
ATOM 800 C CA . SER A 1 98 ? 11.013 -2.411 21.691 1.00 72.81 98 SER A CA 1
ATOM 801 C C . SER A 1 98 ? 12.539 -2.341 21.550 1.00 72.81 98 SER A C 1
ATOM 803 O O . SER A 1 98 ? 13.229 -3.302 21.885 1.00 72.81 98 SER A O 1
ATOM 805 N N . ARG A 1 99 ? 13.075 -1.194 21.106 1.00 69.38 99 ARG A N 1
ATOM 806 C CA . ARG A 1 99 ? 14.523 -0.972 20.978 1.00 69.38 99 ARG A CA 1
ATOM 807 C C . ARG A 1 99 ? 15.192 -0.848 22.347 1.00 69.38 99 ARG A C 1
ATOM 809 O O . ARG A 1 99 ? 16.264 -1.402 22.551 1.00 69.38 99 ARG A O 1
ATOM 816 N N . GLU A 1 100 ? 14.548 -0.161 23.286 1.00 68.56 100 GLU A N 1
ATOM 817 C CA . GLU A 1 100 ? 15.086 0.018 24.639 1.00 68.56 100 GLU A CA 1
ATOM 818 C C . GLU A 1 100 ? 15.177 -1.308 25.409 1.00 68.56 100 GLU A C 1
ATOM 820 O O . GLU A 1 100 ? 16.152 -1.534 26.122 1.00 68.56 100 GLU A O 1
ATOM 825 N N . ILE A 1 101 ? 14.217 -2.222 25.226 1.00 64.06 101 ILE A N 1
ATOM 826 C CA . ILE A 1 101 ? 14.256 -3.550 25.862 1.00 64.06 101 ILE A CA 1
ATOM 827 C C . ILE A 1 101 ? 15.385 -4.416 25.296 1.00 64.06 101 ILE A C 1
ATOM 829 O O . ILE A 1 101 ? 16.072 -5.090 26.065 1.00 64.06 101 ILE A O 1
ATOM 833 N N . SER A 1 102 ? 15.617 -4.389 23.977 1.00 60.56 102 SER A N 1
ATOM 834 C CA . SER A 1 102 ? 16.677 -5.202 23.363 1.00 60.56 102 SER A CA 1
ATOM 835 C C . SER A 1 102 ? 18.088 -4.829 23.831 1.00 60.56 102 SER A C 1
ATOM 837 O O . SER A 1 102 ? 18.984 -5.668 23.772 1.00 60.56 102 SER A O 1
ATOM 839 N N . ASP A 1 103 ? 18.279 -3.607 24.333 1.00 57.59 103 ASP A N 1
ATOM 840 C CA . ASP A 1 103 ? 19.580 -3.113 24.793 1.00 57.59 103 ASP A CA 1
ATOM 841 C C . ASP A 1 103 ? 19.884 -3.485 26.264 1.00 57.59 103 ASP A C 1
ATOM 843 O O . ASP A 1 103 ? 21.029 -3.375 26.706 1.00 57.59 103 ASP A O 1
ATOM 847 N N . ILE A 1 104 ? 18.889 -3.949 27.034 1.00 64.25 104 ILE A N 1
ATOM 848 C CA . ILE A 1 104 ? 19.012 -4.191 28.486 1.00 64.25 104 ILE A CA 1
ATOM 849 C C . ILE A 1 104 ? 19.302 -5.668 28.824 1.00 64.25 104 ILE A C 1
ATOM 851 O O . ILE A 1 104 ? 19.790 -5.970 29.916 1.00 64.25 104 ILE A O 1
ATOM 855 N N . ASP A 1 105 ? 19.112 -6.606 27.892 1.00 50.69 105 ASP A N 1
ATOM 856 C CA . ASP A 1 105 ? 19.160 -8.049 28.184 1.00 50.69 105 ASP A CA 1
ATOM 857 C C . ASP A 1 105 ? 20.580 -8.669 28.232 1.00 50.69 105 ASP A C 1
ATOM 859 O O . ASP A 1 105 ? 20.791 -9.839 27.919 1.00 50.69 105 ASP A O 1
ATOM 863 N N . THR A 1 106 ? 21.588 -7.901 28.672 1.00 54.97 106 THR A N 1
ATOM 864 C CA . THR A 1 106 ? 22.916 -8.455 29.037 1.00 54.97 106 THR A CA 1
ATOM 865 C C . THR A 1 106 ? 23.002 -8.871 30.515 1.00 54.97 106 THR A C 1
ATOM 867 O O . THR A 1 106 ? 24.035 -9.359 30.968 1.00 54.97 106 THR A O 1
ATOM 870 N N . GLY A 1 107 ? 21.914 -8.781 31.284 1.00 51.66 107 GLY A N 1
ATOM 871 C CA . GLY A 1 107 ? 21.832 -9.526 32.537 1.00 51.66 107 GLY A CA 1
ATOM 872 C C . GLY A 1 107 ? 20.860 -8.965 33.553 1.00 51.66 107 GLY A C 1
ATOM 873 O O . GLY A 1 107 ? 21.233 -8.105 34.336 1.00 51.66 107 GLY A O 1
ATOM 874 N N . SER A 1 108 ? 19.655 -9.525 33.624 1.00 51.69 108 SER A N 1
ATOM 875 C CA . SER A 1 108 ? 18.967 -9.753 34.899 1.00 51.69 108 SER A CA 1
ATOM 876 C C . SER A 1 108 ? 17.684 -10.534 34.645 1.00 51.69 108 SER A C 1
ATOM 878 O O . SER A 1 108 ? 16.734 -10.019 34.062 1.00 51.69 108 SER A O 1
ATOM 880 N N . GLY A 1 109 ? 17.637 -11.785 35.102 1.00 57.09 109 GLY A N 1
ATOM 881 C CA . GLY A 1 109 ? 16.412 -12.572 35.075 1.00 57.09 109 GLY A CA 1
ATOM 882 C C . GLY A 1 109 ? 15.351 -11.957 35.987 1.00 57.09 109 GLY A C 1
ATOM 883 O O . GLY A 1 109 ? 15.498 -11.984 37.210 1.00 57.09 109 GLY A O 1
ATOM 884 N N . ARG A 1 110 ? 14.258 -11.436 35.415 1.00 45.56 110 ARG A N 1
ATOM 885 C CA . ARG A 1 110 ? 13.027 -11.159 36.167 1.00 45.56 110 ARG A CA 1
ATOM 886 C C . ARG A 1 110 ? 11.763 -11.192 35.294 1.00 45.56 110 ARG A C 1
ATOM 888 O O . ARG A 1 110 ? 11.533 -10.308 34.484 1.00 45.56 110 ARG A O 1
ATOM 895 N N . SER A 1 111 ? 10.986 -12.253 35.533 1.00 48.19 111 SER A N 1
ATOM 896 C CA . SER A 1 111 ? 9.536 -12.478 35.366 1.00 48.19 111 SER A CA 1
ATOM 897 C C . SER A 1 111 ? 8.747 -11.731 34.278 1.00 48.19 111 SER A C 1
ATOM 899 O O . SER A 1 111 ? 8.404 -10.562 34.431 1.00 48.19 111 SER A O 1
ATOM 901 N N . GLU A 1 112 ? 8.339 -12.518 33.278 1.00 59.84 112 GLU A N 1
ATOM 902 C CA . GLU A 1 112 ? 6.982 -12.666 32.719 1.00 59.84 112 GLU A CA 1
ATOM 903 C C . GLU A 1 112 ? 5.940 -11.591 33.075 1.00 59.84 112 GLU A C 1
ATOM 905 O O . GLU A 1 112 ? 5.197 -11.706 34.048 1.00 59.84 112 GLU A O 1
ATOM 910 N N . GLN A 1 113 ? 5.820 -10.604 32.192 1.00 47.41 113 GLN A N 1
ATOM 911 C CA . GLN A 1 113 ? 4.548 -10.157 31.617 1.00 47.41 113 GLN A CA 1
ATOM 912 C C . GLN A 1 113 ? 4.893 -9.304 30.393 1.00 47.41 113 GLN A C 1
ATOM 914 O O . GLN A 1 113 ? 4.963 -8.081 30.464 1.00 47.41 113 GLN A O 1
ATOM 919 N N . GLU A 1 114 ? 5.173 -9.967 29.265 1.00 48.59 114 GLU A N 1
ATOM 920 C CA . GLU A 1 114 ? 5.232 -9.280 27.975 1.00 48.59 114 GLU A CA 1
ATOM 921 C C . GLU A 1 114 ? 3.847 -8.687 27.686 1.00 48.59 114 GLU A C 1
ATOM 923 O O . GLU A 1 114 ? 2.874 -9.445 27.566 1.00 48.59 114 GLU A O 1
ATOM 928 N N . PRO A 1 115 ? 3.709 -7.365 27.494 1.00 45.75 115 PRO A N 1
ATOM 929 C CA . PRO A 1 115 ? 2.604 -6.876 26.708 1.00 45.75 115 PRO A CA 1
ATOM 930 C C . PRO A 1 115 ? 2.920 -7.281 25.268 1.00 45.75 115 PRO A C 1
ATOM 932 O O . PRO A 1 115 ? 3.594 -6.560 24.537 1.00 45.75 115 PRO A O 1
ATOM 935 N N . THR A 1 116 ? 2.420 -8.449 24.868 1.00 51.50 116 THR A N 1
ATOM 936 C CA . THR A 1 116 ? 2.377 -8.983 23.498 1.00 51.50 116 THR A CA 1
ATOM 937 C C . THR A 1 116 ? 1.458 -8.138 22.608 1.00 51.50 116 THR A C 1
ATOM 939 O O . THR A 1 116 ? 0.614 -8.642 21.868 1.00 51.50 116 THR A O 1
ATOM 942 N N . THR A 1 117 ? 1.575 -6.811 22.688 1.00 56.19 117 THR A N 1
ATOM 943 C CA . THR A 1 117 ? 0.927 -5.929 21.726 1.00 56.19 117 THR A CA 1
ATOM 944 C C . THR A 1 117 ? 1.766 -6.016 20.468 1.00 56.19 117 THR A C 1
ATOM 946 O O . THR A 1 117 ? 2.761 -5.315 20.318 1.00 56.19 117 THR A O 1
ATOM 949 N N . GLU A 1 118 ? 1.404 -6.968 19.615 1.00 67.25 118 GLU A N 1
ATOM 950 C CA . GLU A 1 118 ? 1.995 -7.171 18.302 1.00 67.25 118 GLU A CA 1
ATOM 951 C C . GLU A 1 118 ? 2.054 -5.821 17.575 1.00 67.25 118 GLU A C 1
ATOM 953 O O . GLU A 1 118 ? 1.026 -5.204 17.279 1.00 67.25 118 GLU A O 1
ATOM 958 N N . ILE A 1 119 ? 3.275 -5.322 17.378 1.00 72.94 119 ILE A N 1
ATOM 959 C CA . ILE A 1 119 ? 3.523 -4.042 16.720 1.00 72.94 119 ILE A CA 1
ATOM 960 C C . ILE A 1 119 ? 3.031 -4.187 15.286 1.00 72.94 119 ILE A C 1
ATOM 962 O O . ILE A 1 119 ? 3.542 -5.014 14.535 1.00 72.94 119 ILE A O 1
ATOM 966 N N . THR A 1 120 ? 2.027 -3.402 14.909 1.00 80.81 120 THR A N 1
ATOM 967 C CA . THR A 1 120 ? 1.441 -3.474 13.574 1.00 80.81 120 THR A CA 1
ATOM 968 C C . THR A 1 120 ? 1.442 -2.112 12.911 1.00 80.81 120 THR A C 1
ATOM 970 O O . THR A 1 120 ? 0.984 -1.118 13.471 1.00 80.81 120 THR A O 1
ATOM 973 N N . GLU A 1 121 ? 1.943 -2.075 11.680 1.00 86.38 121 GLU A N 1
ATOM 974 C CA . GLU A 1 121 ? 1.874 -0.899 10.814 1.00 86.38 121 GLU A CA 1
ATOM 975 C C . GLU A 1 121 ? 0.471 -0.720 10.207 1.00 86.38 121 GLU A C 1
ATOM 977 O O . GLU A 1 121 ? 0.251 0.205 9.432 1.00 86.38 121 GLU A O 1
ATOM 982 N N . TYR A 1 122 ? -0.487 -1.591 10.537 1.00 88.69 122 TYR A N 1
ATOM 983 C CA . TYR A 1 122 ? -1.785 -1.664 9.879 1.00 88.69 122 TYR A CA 1
ATOM 984 C C . TYR A 1 122 ? -2.924 -1.261 10.798 1.00 88.69 122 TYR A C 1
ATOM 986 O O . TYR A 1 122 ? -2.984 -1.665 11.958 1.00 88.69 122 TYR A O 1
ATOM 994 N N . ILE A 1 123 ? -3.892 -0.559 10.220 1.00 91.88 123 ILE A N 1
ATOM 995 C CA . ILE A 1 123 ? -5.229 -0.390 10.782 1.00 91.88 123 ILE A CA 1
ATOM 996 C C . ILE A 1 123 ? -6.282 -0.630 9.708 1.00 91.88 123 ILE A C 1
ATOM 998 O O . ILE A 1 123 ? -6.005 -0.579 8.508 1.00 91.88 123 ILE A O 1
ATOM 1002 N N . ILE A 1 124 ? -7.500 -0.915 10.149 1.00 93.25 124 ILE A N 1
ATOM 1003 C CA . ILE A 1 124 ? -8.611 -1.261 9.271 1.00 93.25 124 ILE A CA 1
ATOM 1004 C C . ILE A 1 124 ? -9.761 -0.283 9.492 1.00 93.25 124 ILE A C 1
ATOM 1006 O O . ILE A 1 124 ? -10.166 -0.037 10.627 1.00 93.25 124 ILE A O 1
ATOM 1010 N N . PHE A 1 125 ? -10.347 0.204 8.405 1.00 94.56 125 PHE A N 1
ATOM 1011 C CA . PHE A 1 125 ? -11.599 0.945 8.404 1.00 94.56 125 PHE A CA 1
ATOM 1012 C C . PHE A 1 125 ? -12.706 0.141 7.729 1.00 94.56 125 PHE A C 1
ATOM 1014 O O . PHE A 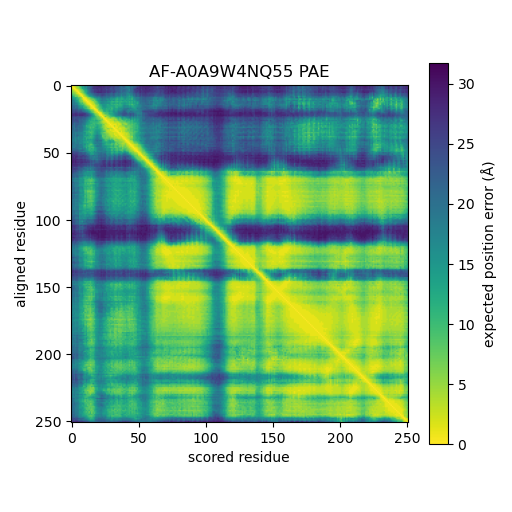1 125 ? -12.500 -0.463 6.679 1.00 94.56 125 PHE A O 1
ATOM 1021 N N . SER A 1 126 ? -13.898 0.168 8.319 1.00 95.44 126 SER A N 1
ATOM 1022 C CA . SER A 1 126 ? -15.134 -0.180 7.614 1.00 95.44 126 SER A CA 1
ATOM 1023 C C . SER A 1 126 ? -15.644 1.069 6.903 1.00 95.44 126 SER A C 1
ATOM 1025 O O . SER A 1 126 ? -15.916 2.072 7.564 1.00 95.44 126 SER A O 1
ATOM 1027 N N . ILE A 1 127 ? -15.739 1.019 5.577 1.00 94.00 127 ILE A N 1
ATOM 1028 C CA . ILE A 1 127 ? -16.136 2.145 4.722 1.00 94.00 127 ILE A CA 1
ATOM 1029 C C . ILE A 1 127 ? -16.948 1.619 3.541 1.00 94.00 127 ILE A C 1
ATOM 1031 O O . ILE A 1 127 ? -16.609 0.589 2.953 1.00 94.00 127 ILE A O 1
ATOM 1035 N N . ASP A 1 128 ? -18.044 2.288 3.196 1.00 92.88 128 ASP A N 1
ATOM 1036 C CA . ASP A 1 128 ? -18.827 1.892 2.034 1.00 92.88 128 ASP A CA 1
ATOM 1037 C C . ASP A 1 128 ? -18.130 2.299 0.718 1.00 92.88 128 ASP A C 1
ATOM 1039 O O . ASP A 1 128 ? -17.390 3.286 0.676 1.00 92.88 128 ASP A O 1
ATOM 1043 N N . PRO A 1 129 ? -18.356 1.557 -0.382 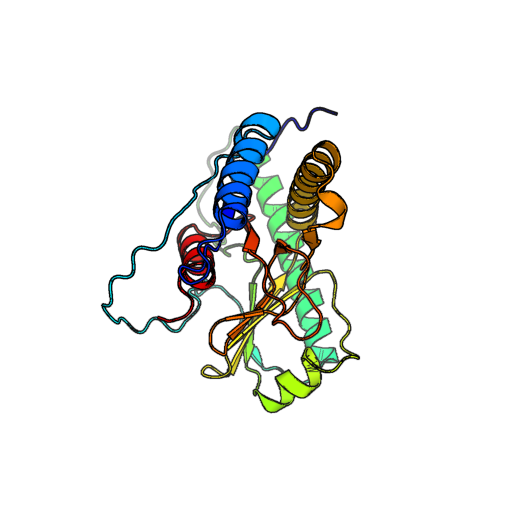1.00 89.94 129 PRO A N 1
ATOM 1044 C CA . PRO A 1 129 ? -17.696 1.841 -1.655 1.00 89.94 129 PRO A CA 1
ATOM 1045 C C . PRO A 1 129 ? -17.994 3.236 -2.216 1.00 89.94 129 PRO A C 1
ATOM 1047 O O . PRO A 1 129 ? -17.155 3.805 -2.911 1.00 89.94 129 PRO A O 1
ATOM 1050 N N . THR A 1 130 ? -19.176 3.795 -1.939 1.00 90.56 130 THR A N 1
ATOM 1051 C CA . THR A 1 130 ? -19.565 5.114 -2.447 1.00 90.56 130 THR A CA 1
ATOM 1052 C C . THR A 1 130 ? -18.746 6.205 -1.771 1.00 90.56 130 THR A C 1
ATOM 1054 O O . THR A 1 130 ? -18.132 7.011 -2.471 1.00 90.56 130 THR A O 1
ATOM 1057 N N . THR A 1 131 ? -18.661 6.181 -0.442 1.00 90.31 131 THR A N 1
ATOM 1058 C CA . THR A 1 131 ? -17.822 7.094 0.335 1.00 90.31 131 THR A CA 1
ATOM 1059 C C . THR A 1 131 ? -16.346 6.891 0.024 1.00 90.31 131 THR A C 1
ATOM 1061 O O . THR A 1 131 ? -15.639 7.870 -0.180 1.00 90.31 131 THR A O 1
ATOM 1064 N N . PHE A 1 132 ? -15.871 5.650 -0.132 1.00 89.25 132 PHE A N 1
ATOM 1065 C CA . PHE A 1 132 ? -14.488 5.407 -0.549 1.00 89.25 132 PHE A CA 1
ATOM 1066 C C . PHE A 1 132 ? -14.159 6.077 -1.899 1.00 89.25 132 PHE A C 1
ATOM 1068 O O . PHE A 1 132 ? -13.170 6.801 -2.011 1.00 89.25 132 PHE A O 1
ATOM 1075 N N . ASN A 1 133 ? -15.015 5.910 -2.911 1.00 86.75 133 ASN A N 1
ATOM 1076 C CA . ASN A 1 133 ? -14.809 6.533 -4.222 1.00 86.75 133 ASN A CA 1
ATOM 1077 C C . ASN A 1 133 ? -14.804 8.069 -4.149 1.00 86.75 133 ASN A C 1
ATOM 1079 O O . ASN A 1 133 ? -14.018 8.716 -4.840 1.00 86.75 133 ASN A O 1
ATOM 1083 N N . GLN A 1 134 ? -15.669 8.653 -3.318 1.00 86.19 134 GLN A N 1
ATOM 1084 C CA . GLN A 1 134 ? -15.746 10.103 -3.123 1.00 86.19 134 GLN A CA 1
ATOM 1085 C C . GLN A 1 134 ? -14.537 10.650 -2.361 1.00 86.19 134 GLN A C 1
ATOM 1087 O O . GLN A 1 134 ? -14.001 11.690 -2.730 1.00 86.19 134 GLN A O 1
ATOM 1092 N N . ASP A 1 135 ? -14.093 9.946 -1.323 1.00 85.31 135 ASP A N 1
ATOM 1093 C CA . ASP A 1 135 ? -13.152 10.489 -0.350 1.00 85.31 135 ASP A CA 1
ATOM 1094 C C . ASP A 1 135 ? -11.708 10.042 -0.535 1.00 85.31 135 ASP A C 1
ATOM 1096 O O . ASP A 1 135 ? -10.831 10.667 0.058 1.00 85.31 135 ASP A O 1
ATOM 1100 N N . PHE A 1 136 ? -11.448 9.012 -1.345 1.00 81.00 136 PHE A N 1
ATOM 1101 C CA . PHE A 1 136 ? -10.105 8.465 -1.572 1.00 81.00 136 PHE A CA 1
ATOM 1102 C C . PHE A 1 136 ? -9.682 8.494 -3.048 1.00 81.00 136 PHE A C 1
ATOM 11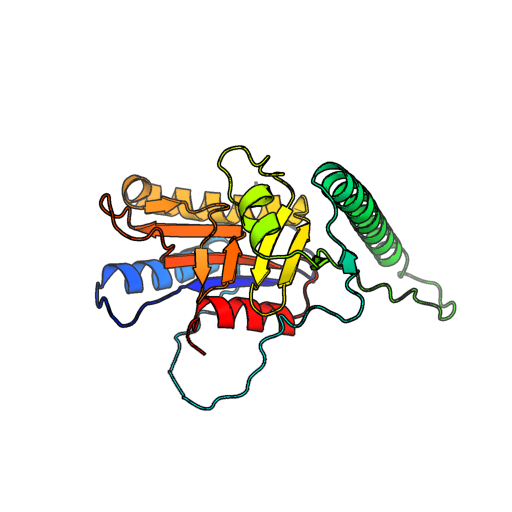04 O O . PHE A 1 136 ? -8.502 8.710 -3.317 1.00 81.00 136 PHE A O 1
ATOM 1111 N N . LEU A 1 137 ? -10.620 8.394 -4.001 1.00 76.75 137 LEU A N 1
ATOM 1112 C CA . LEU A 1 137 ? -10.308 8.383 -5.443 1.00 76.75 137 LEU A CA 1
ATOM 1113 C C . LEU A 1 137 ? -10.534 9.709 -6.173 1.00 76.75 137 LEU A C 1
ATOM 1115 O O . LEU A 1 137 ? -10.086 9.864 -7.311 1.00 76.75 137 LEU A O 1
ATOM 1119 N N . SER A 1 138 ? -11.225 10.673 -5.561 1.00 63.75 138 SER A N 1
ATOM 1120 C CA . SER A 1 138 ? -11.367 12.007 -6.152 1.00 63.75 138 SER A CA 1
ATOM 1121 C C . SER A 1 138 ? -10.000 12.700 -6.232 1.00 63.75 138 SER A C 1
ATOM 1123 O O . SER A 1 138 ? -9.259 12.665 -5.258 1.00 63.75 138 SER A O 1
ATOM 1125 N N . LEU A 1 139 ? -9.696 13.386 -7.339 1.00 49.41 139 LEU A N 1
ATOM 1126 C CA . LEU A 1 139 ? -8.411 14.065 -7.616 1.00 49.41 139 LEU A CA 1
ATOM 1127 C C . LEU A 1 139 ? -7.928 15.066 -6.541 1.00 49.41 139 LEU A C 1
ATOM 1129 O O . LEU A 1 139 ? -6.759 15.442 -6.562 1.00 49.41 139 LEU A O 1
ATOM 1133 N N . ASP A 1 140 ? -8.796 15.463 -5.609 1.00 48.03 140 ASP A N 1
ATOM 1134 C CA . ASP A 1 140 ? -8.498 16.392 -4.512 1.00 48.03 140 ASP A CA 1
ATOM 1135 C C . ASP A 1 140 ? -8.092 15.686 -3.207 1.00 48.03 140 ASP A C 1
ATOM 1137 O O . ASP A 1 140 ? -8.008 16.308 -2.143 1.00 48.03 140 ASP A O 1
ATOM 1141 N N . THR A 1 141 ? -7.867 14.371 -3.239 1.00 51.72 141 THR A N 1
ATOM 1142 C CA . THR A 1 141 ? -7.462 13.644 -2.042 1.00 51.72 141 THR A CA 1
ATOM 1143 C C . THR A 1 141 ? -6.036 13.979 -1.671 1.00 51.72 141 THR A C 1
ATOM 1145 O O . THR A 1 141 ? -5.085 13.813 -2.433 1.00 51.72 141 THR A O 1
ATOM 1148 N N . ILE A 1 142 ? -5.895 14.477 -0.443 1.00 48.69 142 ILE A N 1
ATOM 1149 C CA . ILE A 1 142 ? -4.615 14.634 0.223 1.00 48.69 142 ILE A CA 1
ATOM 1150 C C . ILE A 1 142 ? -3.999 13.239 0.254 1.00 48.69 142 ILE A C 1
ATOM 1152 O O . ILE A 1 142 ? -4.364 12.407 1.083 1.00 48.69 142 ILE A O 1
ATOM 1156 N N . SER A 1 143 ? -3.078 12.972 -0.668 1.00 54.97 143 SER A N 1
ATOM 1157 C CA . SER A 1 143 ? -2.184 11.830 -0.569 1.00 54.97 143 SER A CA 1
ATOM 1158 C C . SER A 1 143 ? -1.369 12.050 0.695 1.00 54.97 143 SER A C 1
ATOM 1160 O O . SER A 1 143 ? -0.343 12.728 0.656 1.00 54.97 143 SER A O 1
ATOM 1162 N N . ILE A 1 144 ? -1.849 11.534 1.830 1.00 62.59 144 ILE A N 1
ATOM 1163 C CA . ILE A 1 144 ? -1.120 11.553 3.093 1.00 62.59 144 ILE A CA 1
ATOM 1164 C C . ILE A 1 144 ? 0.147 10.732 2.823 1.00 62.59 144 ILE A C 1
ATOM 1166 O O . ILE A 1 144 ? 0.063 9.510 2.698 1.00 62.59 144 ILE A O 1
ATOM 1170 N N . PRO A 1 145 ? 1.332 11.361 2.684 1.00 61.81 145 PRO A N 1
ATOM 1171 C CA . PRO A 1 145 ? 2.510 10.686 2.132 1.00 61.81 145 PRO A CA 1
ATOM 1172 C C . PRO A 1 145 ? 2.968 9.503 2.990 1.00 61.81 145 PRO A C 1
ATOM 1174 O O . PRO A 1 145 ? 3.724 8.649 2.536 1.00 61.81 145 PRO A O 1
ATOM 1177 N N . SER A 1 146 ? 2.515 9.481 4.243 1.00 78.06 146 SER A N 1
ATOM 1178 C CA . SER A 1 146 ? 2.846 8.505 5.265 1.00 78.06 146 SER A CA 1
ATOM 1179 C C . SER A 1 146 ? 1.876 7.331 5.358 1.00 78.06 146 SER A C 1
ATOM 1181 O O . SER A 1 146 ? 1.944 6.617 6.356 1.00 78.06 146 SER A O 1
ATOM 1183 N N . ILE A 1 147 ? 0.969 7.129 4.396 1.00 85.62 147 ILE A N 1
ATOM 1184 C CA . ILE A 1 147 ? 0.118 5.934 4.367 1.00 85.62 147 ILE A CA 1
ATOM 1185 C C . ILE A 1 147 ? 0.067 5.270 2.986 1.00 85.62 147 ILE A C 1
ATOM 1187 O O . ILE A 1 147 ? 0.317 5.899 1.954 1.00 85.62 147 ILE A O 1
ATOM 1191 N N . ARG A 1 148 ? -0.266 3.979 2.983 1.00 85.50 148 ARG A N 1
ATOM 1192 C CA . ARG A 1 148 ? -0.686 3.214 1.803 1.00 85.50 148 ARG A CA 1
ATOM 1193 C C . ARG A 1 148 ? -2.035 2.589 2.077 1.00 85.50 148 ARG A C 1
ATOM 1195 O O . ARG A 1 148 ? -2.287 2.144 3.196 1.00 85.50 148 ARG A O 1
ATOM 1202 N N . THR A 1 149 ? -2.884 2.551 1.064 1.00 86.75 149 THR A N 1
ATOM 1203 C CA . THR A 1 149 ? -4.235 2.016 1.201 1.00 86.75 149 THR A CA 1
ATOM 1204 C C . THR A 1 149 ? -4.453 0.805 0.314 1.00 86.75 149 THR A C 1
ATOM 1206 O O . THR A 1 149 ? -3.967 0.744 -0.816 1.00 86.75 149 THR A O 1
ATOM 1209 N N . SER A 1 150 ? -5.225 -0.151 0.824 1.00 87.44 150 SER A N 1
ATOM 1210 C CA . SER A 1 150 ? -5.855 -1.177 0.006 1.00 87.44 150 SER A CA 1
ATOM 1211 C C . SER A 1 150 ? -7.333 -1.275 0.343 1.00 87.44 150 SER A C 1
ATOM 1213 O O . SER A 1 150 ? -7.702 -1.349 1.513 1.00 87.44 150 SER A O 1
ATOM 1215 N N . PHE A 1 151 ? -8.186 -1.247 -0.677 1.00 88.75 151 PHE A N 1
ATOM 1216 C CA . PHE A 1 151 ? -9.631 -1.306 -0.508 1.00 88.75 151 PHE A CA 1
ATOM 1217 C C . PHE A 1 151 ? -10.207 -2.554 -1.164 1.00 88.75 151 PHE A C 1
ATOM 1219 O O . PHE A 1 151 ? -9.925 -2.850 -2.328 1.00 88.75 151 PHE A O 1
ATOM 1226 N N . ASN A 1 152 ? -11.050 -3.257 -0.408 1.00 87.62 152 ASN A N 1
ATOM 1227 C CA . ASN A 1 152 ? -11.848 -4.369 -0.897 1.00 87.62 152 ASN A CA 1
ATOM 1228 C C . ASN A 1 152 ? -13.345 -3.991 -0.839 1.00 87.62 152 ASN A C 1
ATOM 1230 O O . ASN A 1 152 ? -13.912 -3.905 0.259 1.00 87.62 152 ASN A O 1
ATOM 1234 N N . PRO A 1 153 ? -14.009 -3.794 -1.996 1.00 86.44 153 PRO A N 1
ATOM 1235 C CA . PRO A 1 153 ? -15.417 -3.407 -2.045 1.00 86.44 153 PRO A CA 1
ATOM 1236 C C . PRO A 1 153 ? -16.367 -4.510 -1.563 1.00 86.44 153 PRO A C 1
ATOM 1238 O O . PRO A 1 153 ? -17.414 -4.191 -0.998 1.00 86.44 153 PRO A O 1
ATOM 1241 N N . ASN A 1 154 ? -16.002 -5.788 -1.722 1.00 86.75 154 ASN A N 1
ATOM 1242 C CA . ASN A 1 154 ? -16.840 -6.925 -1.322 1.00 86.75 154 ASN A CA 1
ATOM 1243 C C . ASN A 1 154 ? -16.994 -6.983 0.199 1.00 86.75 154 ASN A C 1
ATOM 1245 O O . ASN A 1 154 ? -18.078 -7.235 0.722 1.00 86.75 154 ASN A O 1
ATOM 1249 N N . THR A 1 155 ? -15.905 -6.697 0.914 1.00 87.06 155 THR A N 1
ATOM 1250 C CA . THR A 1 155 ? -15.866 -6.699 2.381 1.00 87.06 155 THR A CA 1
ATOM 1251 C C . THR A 1 155 ? -16.048 -5.311 2.990 1.00 87.06 155 THR A C 1
ATOM 1253 O O . THR A 1 155 ? -16.027 -5.189 4.214 1.00 87.06 155 THR A O 1
ATOM 1256 N N . LYS A 1 156 ? -16.221 -4.259 2.171 1.00 92.56 156 LYS A N 1
ATOM 1257 C CA . LYS A 1 156 ? -16.339 -2.853 2.613 1.00 92.56 156 LYS A CA 1
ATOM 1258 C C . LYS A 1 156 ? -15.214 -2.445 3.570 1.00 92.56 156 LYS A C 1
ATOM 1260 O O . LYS A 1 156 ? -15.435 -1.781 4.584 1.00 92.56 156 LYS A O 1
ATOM 1265 N N . THR A 1 157 ? -14.011 -2.928 3.276 1.00 91.62 157 THR A N 1
ATOM 1266 C CA . THR A 1 157 ? -12.861 -2.836 4.172 1.00 91.62 157 THR A CA 1
ATOM 1267 C C . THR A 1 157 ? -11.744 -2.051 3.498 1.00 91.62 157 THR A C 1
ATOM 1269 O O . THR A 1 157 ? -11.288 -2.414 2.415 1.00 91.62 157 THR A O 1
ATOM 1272 N N . LEU A 1 158 ? -11.292 -0.991 4.166 1.00 91.94 158 LEU A N 1
ATOM 1273 C CA . LEU A 1 158 ? -10.118 -0.203 3.810 1.00 91.94 158 LEU A CA 1
ATOM 1274 C C . LEU A 1 158 ? -8.990 -0.526 4.786 1.00 91.94 158 LEU A C 1
ATOM 1276 O O . LEU A 1 158 ? -9.074 -0.243 5.978 1.00 91.94 158 LEU A O 1
ATOM 1280 N N . ILE A 1 159 ? -7.924 -1.114 4.271 1.00 90.81 159 ILE A N 1
ATOM 1281 C CA . ILE A 1 159 ? -6.699 -1.389 5.006 1.00 90.81 159 ILE A CA 1
ATOM 1282 C C . ILE A 1 159 ? -5.761 -0.215 4.795 1.00 90.81 159 ILE A C 1
ATOM 1284 O O . ILE A 1 159 ? -5.511 0.197 3.662 1.00 90.81 159 ILE A O 1
ATOM 1288 N N . VAL A 1 160 ? -5.237 0.317 5.893 1.00 90.62 160 VAL A N 1
ATOM 1289 C CA . VAL A 1 160 ? -4.286 1.421 5.878 1.00 90.62 160 VAL A CA 1
ATOM 1290 C C . VAL A 1 160 ? -2.984 0.950 6.500 1.00 90.62 160 VAL A C 1
ATOM 1292 O O . VAL A 1 160 ? -2.962 0.555 7.664 1.00 90.62 160 VAL A O 1
ATOM 1295 N N . LYS A 1 161 ? -1.901 1.008 5.726 1.00 88.56 161 LYS A N 1
ATOM 1296 C CA . LYS A 1 161 ? -0.527 0.820 6.191 1.00 88.56 161 LYS A CA 1
ATOM 1297 C C . LYS A 1 161 ? 0.069 2.180 6.525 1.00 88.56 161 LYS A C 1
ATOM 1299 O O . LYS A 1 161 ? 0.101 3.063 5.671 1.00 88.56 161 LYS A O 1
ATOM 1304 N N . MET A 1 162 ? 0.562 2.347 7.741 1.00 89.06 162 MET A N 1
ATOM 1305 C CA . MET A 1 162 ? 1.332 3.505 8.176 1.00 89.06 162 MET A CA 1
ATOM 1306 C C . MET A 1 162 ? 2.783 3.326 7.743 1.00 89.06 162 MET A C 1
ATOM 1308 O O . MET A 1 162 ? 3.481 2.431 8.203 1.00 89.06 162 MET A O 1
ATOM 1312 N N . VAL A 1 163 ? 3.246 4.195 6.853 1.00 86.06 163 VAL A N 1
ATOM 1313 C CA . VAL A 1 163 ? 4.601 4.139 6.313 1.00 86.06 163 VAL A CA 1
ATOM 1314 C C . VAL A 1 163 ? 5.578 4.764 7.312 1.00 86.06 163 VAL A C 1
ATOM 1316 O O . VAL A 1 163 ? 5.545 5.973 7.590 1.00 86.06 163 VAL A O 1
ATOM 1319 N N . THR A 1 164 ? 6.466 3.931 7.854 1.00 83.38 164 THR A N 1
ATOM 1320 C CA . THR A 1 164 ? 7.543 4.343 8.762 1.00 83.38 164 THR A CA 1
ATOM 1321 C C . THR A 1 164 ? 8.709 4.993 8.007 1.00 83.38 164 THR A C 1
ATOM 1323 O O . THR A 1 164 ? 8.814 4.959 6.771 1.00 83.38 164 THR A O 1
ATOM 1326 N N . ARG A 1 165 ? 9.604 5.653 8.752 1.00 82.25 165 ARG A N 1
ATOM 1327 C CA . ARG A 1 165 ? 10.788 6.298 8.166 1.00 82.25 165 ARG A CA 1
ATOM 1328 C C . ARG A 1 165 ? 11.743 5.248 7.611 1.00 82.25 165 ARG A C 1
ATOM 1330 O O . ARG A 1 165 ? 12.257 5.426 6.511 1.00 82.25 165 ARG A O 1
ATOM 1337 N N . GLU A 1 166 ? 11.951 4.177 8.362 1.00 79.81 166 GLU A N 1
ATOM 1338 C CA . GLU A 1 166 ? 12.767 3.022 8.008 1.00 79.81 166 GLU A CA 1
ATOM 1339 C C . GLU A 1 166 ? 12.267 2.413 6.696 1.00 79.81 166 GLU A C 1
ATOM 1341 O O . GLU A 1 166 ? 13.033 2.294 5.739 1.00 79.81 166 GLU A O 1
ATOM 1346 N N . HIS A 1 167 ? 10.959 2.155 6.606 1.00 83.94 167 HIS A N 1
ATOM 1347 C CA . HIS A 1 167 ? 10.300 1.684 5.389 1.00 83.94 167 HIS A CA 1
ATOM 1348 C C . HIS A 1 167 ? 10.561 2.605 4.193 1.00 83.94 167 HIS A C 1
ATOM 1350 O O . HIS A 1 167 ? 11.005 2.159 3.133 1.00 83.94 167 HIS A O 1
ATOM 1356 N N . THR A 1 168 ? 10.369 3.916 4.379 1.00 83.56 168 THR A N 1
ATOM 1357 C CA . THR A 1 168 ? 10.619 4.920 3.331 1.00 83.56 168 THR A CA 1
ATOM 1358 C C . THR A 1 168 ? 12.079 4.920 2.879 1.00 83.56 168 THR A C 1
ATOM 1360 O O . THR A 1 168 ? 12.361 4.969 1.682 1.00 83.56 168 THR A O 1
ATOM 1363 N N . GLN A 1 169 ? 13.023 4.865 3.821 1.00 83.69 169 GLN A N 1
ATOM 1364 C CA . GLN A 1 169 ? 14.455 4.868 3.527 1.00 83.69 169 GLN A CA 1
ATOM 1365 C C . GLN A 1 169 ? 14.867 3.634 2.729 1.00 83.69 169 GLN A C 1
ATOM 1367 O O . GLN A 1 169 ? 15.627 3.760 1.770 1.00 83.69 169 GLN A O 1
ATOM 1372 N N . ILE A 1 170 ? 14.338 2.465 3.089 1.00 82.75 170 ILE A N 1
ATOM 1373 C CA . ILE A 1 170 ? 14.599 1.210 2.386 1.00 82.75 170 ILE A CA 1
ATOM 1374 C C . ILE A 1 170 ? 14.031 1.268 0.967 1.00 82.75 170 ILE A C 1
ATOM 1376 O O . ILE A 1 170 ? 14.769 1.042 0.006 1.00 82.75 170 ILE A O 1
ATOM 1380 N N . ALA A 1 171 ? 12.755 1.636 0.822 1.00 84.88 171 ALA A N 1
ATOM 1381 C CA . ALA A 1 171 ? 12.110 1.757 -0.483 1.00 84.88 171 ALA A CA 1
ATOM 1382 C C . ALA A 1 171 ? 12.871 2.734 -1.394 1.00 84.88 171 ALA A C 1
ATOM 1384 O O . ALA A 1 171 ? 13.139 2.438 -2.561 1.00 84.88 171 ALA A O 1
ATOM 1385 N N . PHE A 1 172 ? 13.296 3.876 -0.847 1.00 86.44 172 PHE A N 1
ATOM 1386 C CA . PHE A 1 172 ? 14.048 4.882 -1.589 1.00 86.44 172 PHE A CA 1
ATOM 1387 C C . PHE A 1 172 ? 15.476 4.437 -1.935 1.00 86.44 172 PHE A C 1
ATOM 1389 O O . PHE A 1 172 ? 15.963 4.719 -3.030 1.00 86.44 172 PHE A O 1
ATOM 1396 N N . ALA A 1 173 ? 16.160 3.721 -1.039 1.00 84.62 173 ALA A N 1
ATOM 1397 C CA . ALA A 1 173 ? 17.489 3.179 -1.310 1.00 84.62 173 ALA A CA 1
ATOM 1398 C C . ALA A 1 173 ? 17.455 2.165 -2.462 1.00 84.62 173 ALA A C 1
ATOM 1400 O O . ALA A 1 173 ? 18.290 2.236 -3.368 1.00 84.62 173 ALA A O 1
ATOM 1401 N N . VAL A 1 174 ? 16.456 1.277 -2.460 1.00 83.94 174 VAL A N 1
ATOM 1402 C CA . VAL A 1 174 ? 16.211 0.320 -3.546 1.00 83.94 174 VAL A CA 1
ATOM 1403 C C . VAL A 1 174 ? 15.902 1.052 -4.849 1.00 83.94 174 VAL A C 1
ATOM 1405 O O . VAL A 1 174 ? 16.548 0.788 -5.862 1.00 83.94 174 VAL A O 1
ATOM 1408 N N . HIS A 1 175 ? 14.984 2.021 -4.820 1.00 88.19 175 HIS A N 1
ATOM 1409 C CA . HIS A 1 175 ? 14.650 2.831 -5.990 1.00 88.19 175 HIS A CA 1
ATOM 1410 C C . HIS A 1 175 ? 15.882 3.514 -6.592 1.00 88.19 175 HIS A C 1
ATOM 1412 O O . HIS A 1 175 ? 16.146 3.364 -7.782 1.00 88.19 175 HIS A O 1
ATOM 1418 N N . LYS A 1 176 ? 16.705 4.169 -5.766 1.00 88.00 176 LYS A N 1
ATOM 1419 C CA . LYS A 1 176 ? 17.939 4.827 -6.213 1.00 88.00 176 LYS A CA 1
ATOM 1420 C C . LYS A 1 176 ? 18.948 3.845 -6.810 1.00 88.00 176 LYS A C 1
ATOM 1422 O O . LYS A 1 176 ? 19.707 4.216 -7.706 1.00 88.00 176 LYS A O 1
ATOM 1427 N N . ALA A 1 177 ? 19.019 2.620 -6.293 1.00 86.12 177 ALA A N 1
ATOM 1428 C CA . ALA A 1 177 ? 19.895 1.591 -6.845 1.00 86.12 177 ALA A CA 1
ATOM 1429 C C . ALA A 1 177 ? 19.418 1.126 -8.228 1.00 86.12 177 ALA A C 1
ATOM 1431 O O . ALA A 1 177 ? 20.239 0.996 -9.136 1.00 86.12 177 ALA A O 1
ATOM 1432 N N . ILE A 1 178 ? 18.106 0.942 -8.393 1.00 85.31 178 ILE A N 1
ATOM 1433 C CA . ILE A 1 178 ? 17.481 0.595 -9.672 1.00 85.31 178 ILE A CA 1
ATOM 1434 C C . ILE A 1 178 ? 17.703 1.712 -10.694 1.00 85.31 178 ILE A C 1
ATOM 1436 O O . ILE A 1 178 ? 18.235 1.441 -11.766 1.00 85.31 178 ILE A O 1
ATOM 1440 N N . ASP A 1 179 ? 17.410 2.964 -10.343 1.00 87.81 179 ASP A N 1
ATOM 1441 C CA . ASP A 1 179 ? 17.580 4.112 -11.243 1.00 87.81 179 ASP A CA 1
ATOM 1442 C C . ASP A 1 179 ? 19.025 4.255 -11.721 1.00 87.81 179 ASP A C 1
ATOM 1444 O O . ASP A 1 179 ? 19.287 4.429 -12.910 1.00 87.81 179 ASP A O 1
ATOM 1448 N N . LYS A 1 180 ? 19.997 4.109 -10.810 1.00 87.81 180 LYS A N 1
ATOM 1449 C CA . LYS A 1 180 ? 21.421 4.121 -11.174 1.00 87.81 180 LYS A CA 1
ATOM 1450 C C . LYS A 1 180 ? 21.778 3.016 -12.161 1.00 87.81 180 LYS A C 1
ATOM 1452 O O . LYS A 1 180 ? 22.655 3.218 -12.999 1.00 87.81 180 LYS A O 1
ATOM 1457 N N . ALA A 1 181 ? 21.169 1.843 -12.029 1.00 86.81 181 ALA A N 1
ATOM 1458 C CA . ALA A 1 181 ? 21.426 0.740 -12.936 1.00 86.81 181 ALA A CA 1
ATOM 1459 C C . ALA A 1 181 ? 20.769 0.967 -14.305 1.00 86.81 181 ALA A C 1
ATOM 1461 O O . ALA A 1 181 ? 21.434 0.774 -15.318 1.00 86.81 181 ALA A O 1
ATOM 1462 N N . LEU A 1 182 ? 19.525 1.457 -14.334 1.00 86.88 182 LEU A N 1
ATOM 1463 C CA . LEU A 1 182 ? 18.822 1.825 -15.567 1.00 86.88 182 LEU A CA 1
ATOM 1464 C C . LEU A 1 182 ? 19.571 2.918 -16.340 1.00 86.88 182 LEU A C 1
ATOM 1466 O O . LEU A 1 182 ? 19.796 2.767 -17.538 1.00 86.88 182 LEU A O 1
ATOM 1470 N N . ALA A 1 183 ? 20.052 3.957 -15.652 1.00 91.12 183 ALA A N 1
ATOM 1471 C CA . ALA A 1 183 ? 20.824 5.038 -16.265 1.00 91.12 183 ALA A CA 1
ATOM 1472 C C . ALA A 1 183 ? 22.137 4.542 -16.895 1.00 91.12 183 ALA A C 1
ATOM 1474 O O . ALA A 1 183 ? 22.493 4.935 -18.002 1.00 91.12 183 ALA A O 1
ATOM 1475 N N . ARG A 1 184 ? 22.851 3.614 -16.238 1.00 89.50 184 ARG A N 1
ATOM 1476 C CA . ARG A 1 184 ? 24.075 3.001 -16.800 1.00 89.50 184 ARG A CA 1
ATOM 1477 C C . ARG A 1 184 ? 23.821 2.213 -18.085 1.00 89.50 184 ARG A C 1
ATOM 1479 O O . ARG A 1 184 ? 24.764 1.967 -18.829 1.00 89.50 184 ARG A O 1
ATOM 1486 N N . MET A 1 185 ? 22.577 1.813 -18.324 1.00 86.75 185 MET A N 1
ATOM 1487 C CA . MET A 1 185 ? 22.156 1.097 -19.526 1.00 86.75 185 MET A CA 1
ATOM 1488 C C . MET A 1 185 ? 21.486 2.001 -20.564 1.00 86.75 185 MET A C 1
ATOM 1490 O O . MET A 1 185 ? 21.122 1.507 -21.626 1.00 86.75 185 MET A O 1
ATOM 1494 N N . GLY A 1 186 ? 21.285 3.288 -20.264 1.00 91.88 186 GLY A N 1
ATOM 1495 C CA . GLY A 1 186 ? 20.497 4.193 -21.104 1.00 91.88 186 GLY A CA 1
ATOM 1496 C C . GLY A 1 186 ? 19.006 3.836 -21.162 1.00 91.88 186 GLY A C 1
ATOM 1497 O O . GLY A 1 186 ? 18.364 4.062 -22.183 1.00 91.88 186 GLY A O 1
ATOM 1498 N N . LEU A 1 187 ? 18.466 3.225 -20.100 1.00 88.69 187 LEU A N 1
ATOM 1499 C CA . LEU A 1 187 ? 17.062 2.798 -19.998 1.00 88.69 187 LEU A CA 1
ATOM 1500 C C . LEU A 1 187 ? 16.231 3.650 -19.027 1.00 88.69 187 LEU A C 1
ATOM 1502 O O . LEU A 1 187 ? 15.050 3.376 -18.827 1.00 88.69 187 LEU A O 1
ATOM 1506 N N . ASP A 1 188 ? 16.820 4.668 -18.410 1.00 87.44 188 ASP A N 1
ATOM 1507 C CA . ASP A 1 188 ? 16.178 5.550 -17.432 1.00 87.44 188 ASP A CA 1
ATOM 1508 C C . ASP A 1 188 ? 14.945 6.279 -17.991 1.00 87.44 188 ASP A C 1
ATOM 1510 O O . ASP A 1 188 ? 13.941 6.395 -17.295 1.00 87.44 188 ASP A O 1
ATOM 1514 N N . GLU A 1 189 ? 14.955 6.655 -19.273 1.00 88.75 189 GLU A N 1
ATOM 1515 C CA . GLU A 1 189 ? 13.801 7.282 -19.944 1.00 88.75 189 GLU A CA 1
ATOM 1516 C C . GLU A 1 189 ? 12.768 6.278 -20.494 1.00 88.75 189 GLU A C 1
ATOM 1518 O O . GLU A 1 189 ? 11.616 6.638 -20.786 1.00 88.75 189 GLU A O 1
ATOM 1523 N N . ALA A 1 190 ? 13.171 5.011 -20.640 1.00 87.56 190 ALA A N 1
ATOM 1524 C CA . ALA A 1 190 ? 12.336 3.927 -21.161 1.00 87.56 190 ALA A CA 1
ATOM 1525 C C . ALA A 1 190 ? 11.453 3.291 -20.075 1.00 87.56 190 ALA A C 1
ATOM 1527 O O . ALA A 1 190 ? 10.455 2.634 -20.388 1.00 87.56 190 ALA A O 1
ATOM 1528 N N . ILE A 1 191 ? 11.796 3.497 -18.802 1.00 88.62 191 ILE A N 1
ATOM 1529 C CA . ILE A 1 191 ? 11.081 2.954 -17.649 1.00 88.62 191 ILE A CA 1
ATOM 1530 C C . ILE A 1 191 ? 10.270 4.050 -16.965 1.00 88.62 191 ILE A C 1
ATOM 1532 O O . ILE A 1 191 ? 10.704 5.181 -16.779 1.00 88.62 191 ILE A O 1
ATOM 1536 N N . LYS A 1 192 ? 9.055 3.694 -16.557 1.00 87.69 192 LYS A N 1
ATOM 1537 C CA . LYS A 1 192 ? 8.164 4.538 -15.774 1.00 87.69 192 LYS A C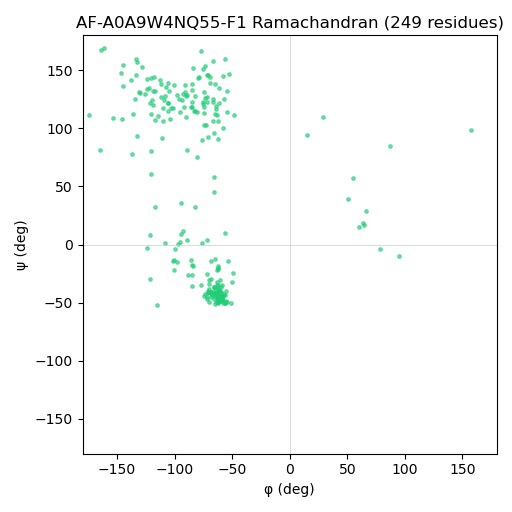A 1
ATOM 1538 C C . LYS A 1 192 ? 8.085 4.035 -14.336 1.00 87.69 192 LYS A C 1
ATOM 1540 O O . LYS A 1 192 ? 7.906 2.839 -14.107 1.00 87.69 192 LYS A O 1
ATOM 1545 N N . ASN A 1 193 ? 8.156 4.968 -13.389 1.00 85.75 193 ASN A N 1
ATOM 1546 C CA . ASN A 1 193 ? 7.885 4.726 -11.974 1.00 85.75 193 ASN A CA 1
ATOM 1547 C C . ASN A 1 193 ? 6.367 4.830 -11.687 1.00 85.75 193 ASN A C 1
ATOM 1549 O O . ASN A 1 193 ? 5.683 5.711 -12.218 1.00 85.75 193 ASN A O 1
ATOM 1553 N N . TYR A 1 194 ? 5.853 3.915 -10.864 1.00 81.75 194 TYR A N 1
ATOM 1554 C CA . TYR A 1 194 ? 4.456 3.786 -10.433 1.00 81.75 194 TYR A CA 1
ATOM 1555 C C . TYR A 1 194 ? 4.275 3.967 -8.911 1.00 81.75 194 TYR A C 1
ATOM 1557 O O . TYR A 1 194 ? 3.401 3.349 -8.308 1.00 81.75 194 TYR A O 1
ATOM 1565 N N . GLN A 1 195 ? 5.097 4.795 -8.267 1.00 76.31 195 GLN A N 1
ATOM 1566 C CA . GLN A 1 195 ? 5.026 5.044 -6.826 1.00 76.31 195 GLN A CA 1
ATOM 1567 C C . GLN A 1 195 ? 3.645 5.562 -6.397 1.00 76.31 195 GLN A C 1
ATOM 1569 O O . GLN A 1 195 ? 3.178 6.580 -6.907 1.00 76.31 195 GLN A O 1
ATOM 1574 N N . GLY A 1 196 ? 3.023 4.875 -5.431 1.00 68.94 196 GLY A N 1
ATOM 1575 C CA . GLY A 1 196 ? 1.743 5.287 -4.843 1.00 68.94 196 GLY A CA 1
ATOM 1576 C C . GLY A 1 196 ? 0.572 5.302 -5.827 1.00 68.94 196 GLY A C 1
ATOM 1577 O O . GLY A 1 196 ? -0.421 5.973 -5.574 1.00 68.94 196 GLY A O 1
ATOM 1578 N N . VAL A 1 197 ? 0.692 4.612 -6.964 1.00 73.19 197 VAL A N 1
ATOM 1579 C CA . VAL A 1 197 ? -0.401 4.491 -7.931 1.00 73.19 197 VAL A CA 1
ATOM 1580 C C . VAL A 1 197 ? -1.339 3.383 -7.468 1.00 73.19 197 VAL A C 1
ATOM 1582 O O . VAL A 1 197 ? -0.888 2.259 -7.242 1.00 73.19 197 VAL A O 1
ATOM 1585 N N . ASP A 1 198 ? -2.633 3.691 -7.372 1.00 75.81 198 ASP A N 1
ATOM 1586 C CA . ASP A 1 198 ? -3.667 2.676 -7.188 1.00 75.81 198 ASP A CA 1
ATOM 1587 C C . ASP A 1 198 ? -3.713 1.772 -8.416 1.00 75.81 198 ASP A C 1
ATOM 1589 O O . ASP A 1 198 ? -3.943 2.215 -9.547 1.00 75.81 198 ASP A O 1
ATOM 1593 N N . ILE A 1 199 ? -3.465 0.492 -8.185 1.00 76.75 199 ILE A N 1
ATOM 1594 C CA . ILE A 1 199 ? -3.548 -0.549 -9.195 1.00 76.75 199 ILE A CA 1
ATOM 1595 C C . ILE A 1 199 ? -4.777 -1.379 -8.861 1.00 76.75 199 ILE A C 1
ATOM 1597 O O . ILE A 1 199 ? -4.941 -1.834 -7.728 1.00 76.75 199 ILE A O 1
ATOM 1601 N N . ASP A 1 200 ? -5.641 -1.555 -9.856 1.00 76.19 200 ASP A N 1
ATOM 1602 C CA . ASP A 1 200 ? -6.744 -2.499 -9.763 1.00 76.19 200 ASP A CA 1
ATOM 1603 C C . ASP A 1 200 ? -6.200 -3.925 -9.909 1.00 76.19 200 ASP A C 1
ATOM 1605 O O . ASP A 1 200 ? -5.602 -4.299 -10.923 1.00 76.19 200 ASP A O 1
ATOM 1609 N N . VAL A 1 201 ? -6.387 -4.708 -8.856 1.00 72.44 201 VAL A N 1
ATOM 1610 C CA . VAL A 1 201 ? -6.002 -6.106 -8.734 1.00 72.44 201 VAL A CA 1
ATOM 1611 C C . VAL A 1 201 ? -7.281 -6.903 -8.468 1.00 72.44 201 VAL A C 1
ATOM 1613 O O . VAL A 1 201 ? -7.614 -7.225 -7.330 1.00 72.44 201 VAL A O 1
ATOM 1616 N N . ASN A 1 202 ? -8.026 -7.173 -9.544 1.00 71.56 202 ASN A N 1
ATOM 1617 C CA . ASN A 1 202 ? -9.322 -7.869 -9.546 1.00 71.56 202 ASN A CA 1
ATOM 1618 C C . ASN A 1 202 ? -10.381 -7.253 -8.637 1.00 71.56 202 ASN A C 1
ATOM 1620 O O . ASN A 1 202 ? -10.925 -7.894 -7.740 1.00 71.56 202 ASN A O 1
ATOM 1624 N N . GLY A 1 203 ? -10.677 -5.980 -8.879 1.00 74.25 203 GLY A N 1
ATOM 1625 C CA . GLY A 1 203 ? -11.674 -5.226 -8.130 1.00 74.25 203 GLY A CA 1
ATOM 1626 C C . GLY A 1 203 ? -11.170 -4.754 -6.770 1.00 74.25 203 GLY A C 1
ATOM 1627 O O . GLY A 1 203 ? -11.887 -4.032 -6.078 1.00 74.25 203 GLY A O 1
ATOM 1628 N N . ARG A 1 204 ? -9.944 -5.127 -6.380 1.00 75.62 204 ARG A N 1
ATOM 1629 C CA . ARG A 1 204 ? -9.264 -4.590 -5.203 1.00 75.62 204 ARG A CA 1
ATOM 1630 C C . ARG A 1 204 ? -8.312 -3.503 -5.639 1.00 75.62 204 ARG A C 1
ATOM 1632 O O . ARG A 1 204 ? -7.462 -3.719 -6.495 1.00 75.62 204 ARG A O 1
ATOM 1639 N N . GLN A 1 205 ? -8.403 -2.352 -5.000 1.00 82.06 205 GLN A N 1
ATOM 1640 C CA . GLN A 1 205 ? -7.433 -1.295 -5.234 1.00 82.06 205 GLN A CA 1
ATOM 1641 C C . GLN A 1 205 ? -6.279 -1.463 -4.257 1.00 82.06 205 GLN A C 1
ATOM 1643 O O . GLN A 1 205 ? -6.500 -1.622 -3.053 1.00 82.06 205 GLN A O 1
ATOM 1648 N N . LYS A 1 206 ? -5.050 -1.484 -4.774 1.00 83.12 206 LYS A N 1
ATOM 1649 C CA . LYS A 1 206 ? -3.834 -1.633 -3.972 1.00 83.12 206 LYS A CA 1
ATOM 1650 C C . LYS A 1 206 ? -2.741 -0.691 -4.454 1.00 83.12 206 LYS A C 1
ATOM 1652 O O . LYS A 1 206 ? -2.532 -0.528 -5.655 1.00 83.12 206 LYS A O 1
ATOM 1657 N N . GLN A 1 207 ? -2.004 -0.134 -3.501 1.00 86.25 207 GLN A N 1
ATOM 1658 C CA . GLN A 1 207 ? -0.819 0.679 -3.751 1.00 86.25 207 GLN A CA 1
ATOM 1659 C C . GLN A 1 207 ? 0.438 -0.110 -3.396 1.00 86.25 207 GLN A C 1
ATOM 1661 O O . GLN A 1 207 ? 0.596 -0.523 -2.250 1.00 86.25 207 GLN A O 1
ATOM 1666 N N . ALA A 1 208 ? 1.336 -0.284 -4.366 1.00 83.75 208 ALA A N 1
ATOM 1667 C CA . ALA A 1 208 ? 2.675 -0.805 -4.100 1.00 83.75 208 ALA A CA 1
ATOM 1668 C C . ALA A 1 208 ? 3.543 0.258 -3.406 1.00 83.75 208 ALA A C 1
ATOM 1670 O O . ALA A 1 208 ? 3.367 1.464 -3.630 1.00 83.75 208 ALA A O 1
ATOM 1671 N N . ASP A 1 209 ? 4.544 -0.173 -2.634 1.00 83.81 209 ASP A N 1
ATOM 1672 C CA . ASP A 1 209 ? 5.520 0.756 -2.057 1.00 83.81 209 ASP A CA 1
ATOM 1673 C C . ASP A 1 209 ? 6.321 1.482 -3.140 1.00 83.81 209 ASP A C 1
ATOM 1675 O O . ASP A 1 209 ? 6.483 2.706 -3.081 1.00 83.81 209 ASP A O 1
ATOM 1679 N N . MET A 1 210 ? 6.777 0.726 -4.145 1.00 86.75 210 MET A N 1
ATOM 1680 C CA . MET A 1 210 ? 7.341 1.227 -5.400 1.00 86.75 210 MET A CA 1
ATOM 1681 C C . MET A 1 210 ? 6.959 0.299 -6.556 1.00 86.75 210 MET A C 1
ATOM 1683 O O . MET A 1 210 ? 6.753 -0.900 -6.366 1.00 86.75 210 MET A O 1
ATOM 1687 N N . GLY A 1 211 ? 6.927 0.836 -7.775 1.00 88.06 211 GLY A N 1
ATOM 1688 C CA . GLY A 1 211 ? 6.688 0.039 -8.973 1.00 88.06 211 GLY A CA 1
ATOM 1689 C C . GLY A 1 211 ? 7.436 0.572 -10.186 1.00 88.06 211 GLY A C 1
ATOM 1690 O O . GLY A 1 211 ? 7.616 1.779 -10.333 1.00 88.06 211 GLY A O 1
ATOM 1691 N N . TRP A 1 212 ? 7.835 -0.332 -11.075 1.00 89.38 212 TRP A N 1
ATOM 1692 C CA . TRP A 1 212 ? 8.510 -0.028 -12.334 1.00 89.38 212 TRP A CA 1
ATOM 1693 C C . TRP A 1 212 ? 7.879 -0.817 -13.469 1.00 89.38 212 TRP A C 1
ATOM 1695 O O . TRP A 1 212 ? 7.460 -1.961 -13.304 1.00 89.38 212 TRP A O 1
ATOM 1705 N N . GLY A 1 213 ? 7.840 -0.221 -14.649 1.00 87.75 213 GLY A N 1
ATOM 1706 C CA . GLY A 1 213 ? 7.429 -0.905 -15.868 1.00 87.75 213 GLY A CA 1
ATOM 1707 C C . GLY A 1 213 ? 7.842 -0.111 -17.097 1.00 87.75 213 GLY A C 1
ATOM 1708 O O . GLY A 1 213 ? 8.210 1.060 -16.968 1.00 87.75 213 GLY A O 1
ATOM 1709 N N . PRO A 1 214 ? 7.780 -0.712 -18.291 1.00 84.62 214 PRO A N 1
ATOM 1710 C CA . PRO A 1 214 ? 8.057 0.003 -19.522 1.00 84.62 214 PRO A CA 1
ATOM 1711 C C . PRO A 1 214 ? 7.111 1.197 -19.660 1.00 84.62 214 PRO A C 1
ATOM 1713 O O . PRO A 1 214 ? 5.941 1.164 -19.252 1.00 84.62 214 PRO A O 1
ATOM 1716 N N . ARG A 1 215 ? 7.623 2.283 -20.232 1.00 83.94 215 ARG A N 1
ATOM 1717 C CA . ARG A 1 215 ? 6.823 3.459 -20.550 1.00 83.94 215 ARG A CA 1
ATOM 1718 C C . ARG A 1 215 ? 5.817 3.089 -21.638 1.00 83.94 215 ARG A C 1
ATOM 1720 O O . ARG A 1 215 ? 6.177 2.915 -22.796 1.00 83.94 215 ARG A O 1
ATOM 1727 N N . GLN A 1 216 ? 4.550 2.958 -21.255 1.00 79.38 216 GLN A N 1
ATOM 1728 C CA . GLN A 1 216 ? 3.508 2.547 -22.192 1.00 79.38 216 GLN A CA 1
ATOM 1729 C C . GLN A 1 216 ? 2.942 3.725 -23.008 1.00 79.38 216 GLN A C 1
ATOM 1731 O O . GLN A 1 216 ? 2.929 4.865 -22.517 1.00 79.38 216 GLN A O 1
ATOM 1736 N N . PRO A 1 217 ? 2.447 3.466 -24.235 1.00 78.06 217 PRO A N 1
ATOM 1737 C CA . PRO A 1 217 ? 1.697 4.438 -25.024 1.00 78.06 217 PRO A CA 1
ATOM 1738 C C . PRO A 1 217 ? 0.471 4.993 -24.285 1.00 78.06 217 PRO A C 1
ATOM 1740 O O . PRO A 1 217 ? -0.051 4.400 -23.337 1.00 78.06 217 PRO A O 1
ATOM 1743 N N . ARG A 1 218 ? -0.021 6.154 -24.734 1.00 78.00 218 ARG A N 1
ATOM 1744 C CA . ARG A 1 218 ? -1.250 6.745 -24.182 1.00 78.00 218 ARG A CA 1
ATOM 1745 C C . ARG A 1 218 ? -2.434 5.803 -24.422 1.00 78.00 218 ARG A C 1
ATOM 1747 O O . ARG A 1 218 ? -2.605 5.313 -25.531 1.00 78.00 218 ARG A O 1
ATOM 1754 N N . GLY A 1 219 ? -3.259 5.604 -23.396 1.00 73.88 219 GLY A N 1
ATOM 1755 C CA . GLY A 1 219 ? -4.460 4.763 -23.465 1.00 73.88 219 GLY A CA 1
ATOM 1756 C C . GLY A 1 219 ? -4.262 3.322 -22.990 1.00 73.88 219 GLY A C 1
ATOM 1757 O O . GLY A 1 219 ? -5.253 2.632 -22.776 1.00 73.88 219 GLY A O 1
ATOM 1758 N N . CYS A 1 220 ? -3.024 2.875 -22.757 1.00 72.62 220 CYS A N 1
ATOM 1759 C CA . CYS A 1 220 ? -2.788 1.576 -22.136 1.00 72.62 220 CYS A CA 1
ATOM 1760 C C . CYS A 1 220 ? -2.993 1.643 -20.608 1.00 72.62 220 CYS A C 1
ATOM 1762 O O . CYS A 1 220 ? -2.646 2.662 -19.990 1.00 72.62 220 CYS A O 1
ATOM 1764 N N . PRO A 1 221 ? -3.529 0.578 -19.978 1.00 70.00 221 PRO A N 1
ATOM 1765 C CA . PRO A 1 221 ? -3.639 0.493 -18.528 1.00 70.00 221 PRO A CA 1
ATOM 1766 C C . PRO A 1 221 ? -2.282 0.706 -17.851 1.00 70.00 221 PRO A C 1
ATOM 1768 O O . PRO A 1 221 ? -1.271 0.112 -18.222 1.00 70.00 221 PRO A O 1
ATOM 1771 N N . LYS A 1 222 ? -2.255 1.570 -16.836 1.00 73.38 222 LYS A N 1
ATOM 1772 C CA . LYS A 1 222 ? -1.059 1.797 -16.021 1.00 73.38 222 LYS A CA 1
ATOM 1773 C C . LYS A 1 222 ? -0.852 0.580 -15.124 1.00 73.38 222 LYS A C 1
ATOM 1775 O O . LYS A 1 222 ? -1.538 0.450 -14.117 1.00 73.38 222 LYS A O 1
ATOM 1780 N N . ARG A 1 223 ? 0.100 -0.284 -15.474 1.00 75.94 223 ARG A N 1
ATOM 1781 C CA . ARG A 1 223 ? 0.458 -1.448 -14.661 1.00 75.94 223 ARG A CA 1
ATOM 1782 C C . ARG A 1 223 ? 1.979 -1.561 -14.535 1.00 75.94 223 ARG A C 1
ATOM 1784 O O . ARG A 1 223 ? 2.659 -1.579 -15.564 1.00 75.94 223 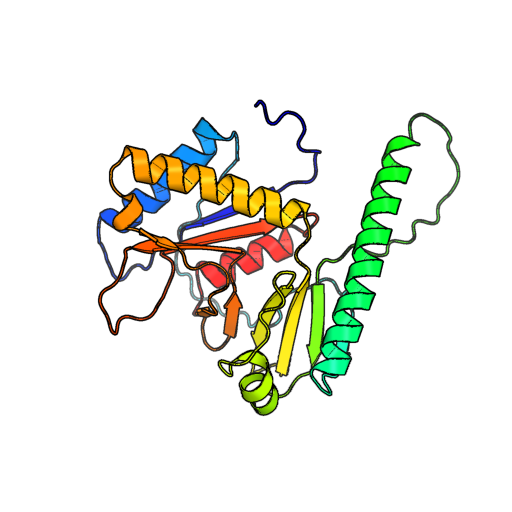ARG A O 1
ATOM 1791 N N . PRO A 1 224 ? 2.536 -1.623 -13.314 1.00 82.69 224 PRO A N 1
ATOM 1792 C CA . PRO A 1 224 ? 3.945 -1.946 -13.141 1.00 82.69 224 PRO A CA 1
ATOM 1793 C C . PRO A 1 224 ? 4.205 -3.410 -13.518 1.00 82.69 224 PRO A C 1
ATOM 1795 O O . PRO A 1 224 ? 3.394 -4.292 -13.244 1.00 82.69 224 PRO A O 1
ATOM 1798 N N . SER A 1 225 ? 5.363 -3.668 -14.119 1.00 81.56 225 SER A N 1
ATOM 1799 C CA . SER A 1 225 ? 5.881 -5.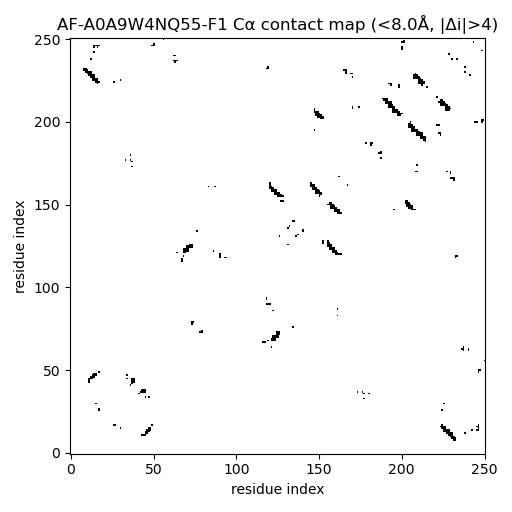022 -14.367 1.00 81.56 225 SER A CA 1
ATOM 1800 C C . SER A 1 225 ? 6.639 -5.562 -13.153 1.00 81.56 225 SER A C 1
ATOM 1802 O O . SER A 1 225 ? 6.747 -6.767 -12.943 1.00 81.56 225 SER A O 1
ATOM 1804 N N . VAL A 1 226 ? 7.187 -4.665 -12.337 1.00 83.56 226 VAL A N 1
ATOM 1805 C CA . VAL A 1 226 ? 7.912 -4.999 -11.115 1.00 83.56 226 VAL A CA 1
ATOM 1806 C C . VAL A 1 226 ? 7.372 -4.145 -9.992 1.00 83.56 226 VAL A C 1
ATOM 1808 O O . VAL A 1 226 ? 7.276 -2.928 -10.137 1.00 83.56 226 VAL A O 1
ATOM 1811 N N . VAL A 1 227 ? 7.058 -4.782 -8.872 1.00 84.19 227 VAL A N 1
ATOM 1812 C CA . VAL A 1 227 ? 6.643 -4.104 -7.648 1.00 84.19 227 VAL A CA 1
ATOM 1813 C C . VAL A 1 227 ? 7.611 -4.442 -6.523 1.00 84.19 227 VAL A C 1
ATOM 1815 O O . VAL A 1 227 ? 8.146 -5.553 -6.431 1.00 84.19 227 VAL A O 1
ATOM 1818 N N . LEU A 1 228 ? 7.861 -3.449 -5.682 1.00 85.25 228 LEU A N 1
ATOM 1819 C CA . LEU A 1 228 ? 8.542 -3.610 -4.411 1.00 85.25 228 LEU A CA 1
ATOM 1820 C C . LEU A 1 228 ? 7.496 -3.515 -3.311 1.00 85.25 228 LEU A C 1
ATOM 1822 O O . LEU A 1 228 ? 6.720 -2.562 -3.290 1.00 85.25 228 LEU A O 1
ATOM 1826 N N . GLU A 1 229 ? 7.556 -4.472 -2.395 1.00 83.81 229 GLU A N 1
ATOM 1827 C CA . GLU A 1 229 ? 6.888 -4.411 -1.102 1.00 83.81 229 GLU A CA 1
ATOM 1828 C C . GLU A 1 229 ? 7.969 -4.536 -0.030 1.00 83.81 229 GLU A C 1
ATOM 1830 O O . GLU A 1 229 ? 8.757 -5.491 -0.006 1.00 83.81 229 GLU A O 1
ATOM 1835 N N . VAL A 1 230 ? 8.051 -3.532 0.829 1.00 80.94 230 VAL A N 1
ATOM 1836 C CA . VAL A 1 230 ? 8.964 -3.507 1.962 1.00 80.94 230 VAL A CA 1
ATOM 1837 C C . VAL A 1 230 ? 8.186 -3.971 3.185 1.00 80.94 230 VAL A C 1
ATOM 1839 O O . VAL A 1 230 ? 7.150 -3.413 3.534 1.00 80.94 230 VAL A O 1
ATOM 1842 N N . ALA A 1 231 ? 8.703 -4.995 3.854 1.00 74.31 231 ALA A N 1
ATOM 1843 C CA . ALA A 1 231 ? 8.204 -5.402 5.154 1.00 74.31 231 ALA A CA 1
ATOM 1844 C C . ALA A 1 231 ? 9.182 -4.984 6.239 1.00 74.31 231 ALA A C 1
ATOM 1846 O O . ALA A 1 231 ? 10.338 -5.422 6.262 1.00 74.31 231 ALA A O 1
ATOM 1847 N N . VAL A 1 232 ? 8.681 -4.186 7.174 1.00 69.69 232 VAL A N 1
ATOM 1848 C CA . VAL A 1 232 ? 9.337 -3.926 8.449 1.00 69.69 232 VAL A CA 1
ATOM 1849 C C . VAL A 1 232 ? 8.492 -4.610 9.515 1.00 69.69 232 VAL A C 1
ATOM 1851 O O . VAL A 1 232 ? 7.320 -4.301 9.676 1.00 69.69 232 VAL A O 1
ATOM 1854 N N . SER A 1 233 ? 9.064 -5.592 10.213 1.00 63.84 233 SER A N 1
ATOM 1855 C CA . SER A 1 233 ? 8.372 -6.318 11.292 1.00 63.84 233 SER A CA 1
ATOM 1856 C C . SER A 1 233 ? 7.085 -7.060 10.878 1.00 63.84 233 SER A C 1
ATOM 1858 O O . SER A 1 233 ? 6.318 -7.484 11.739 1.00 63.84 233 SER A O 1
ATOM 1860 N N . GLU A 1 234 ? 6.843 -7.271 9.579 1.00 67.19 234 GLU A N 1
ATOM 1861 C CA . GLU A 1 234 ? 5.660 -8.001 9.117 1.00 67.19 234 GLU A CA 1
ATOM 1862 C C . GLU A 1 234 ? 5.822 -9.526 9.229 1.00 67.19 234 GLU A C 1
ATOM 1864 O O . GLU A 1 234 ? 6.885 -10.083 8.921 1.00 67.19 234 GLU A O 1
ATOM 1869 N N . PRO A 1 235 ? 4.747 -10.258 9.575 1.00 67.38 235 PRO A N 1
ATOM 1870 C CA . PRO A 1 235 ? 4.795 -11.707 9.612 1.00 67.38 235 PRO A CA 1
ATOM 1871 C C . PRO A 1 235 ? 4.921 -12.288 8.199 1.00 67.38 235 PRO A C 1
ATOM 1873 O O . PRO A 1 235 ? 4.195 -11.928 7.271 1.00 67.38 235 PRO A O 1
ATOM 1876 N N . ARG A 1 236 ? 5.764 -13.318 8.047 1.00 67.06 236 ARG A N 1
ATOM 1877 C CA . ARG A 1 236 ? 6.000 -14.025 6.770 1.00 67.06 236 ARG A CA 1
ATOM 1878 C C . ARG A 1 236 ? 4.721 -14.470 6.047 1.00 67.06 236 ARG A C 1
ATOM 1880 O O . ARG A 1 236 ? 4.712 -14.574 4.820 1.00 67.06 236 ARG A O 1
ATOM 1887 N N . LYS A 1 237 ? 3.659 -14.801 6.792 1.00 72.56 237 LYS A N 1
ATOM 1888 C CA . LYS A 1 237 ? 2.362 -15.203 6.225 1.00 72.56 237 LYS A CA 1
ATOM 1889 C C . LYS A 1 237 ? 1.734 -14.070 5.411 1.00 72.56 237 LYS A C 1
ATOM 1891 O O . LYS A 1 237 ? 1.272 -14.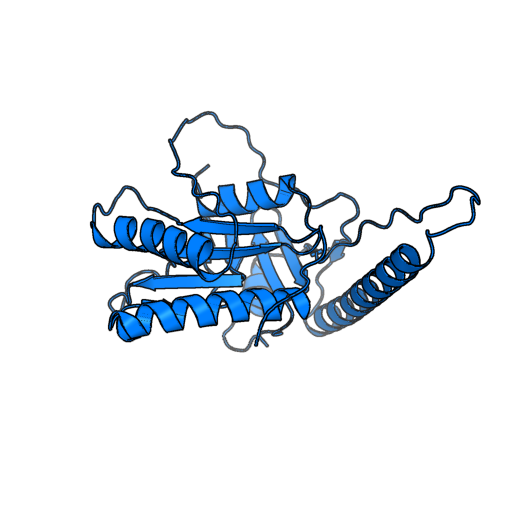337 4.308 1.00 72.56 237 LYS A O 1
ATOM 1896 N N . LYS A 1 238 ? 1.773 -12.840 5.926 1.00 73.75 238 LYS A N 1
ATOM 1897 C CA . LYS A 1 238 ? 1.255 -11.654 5.243 1.00 73.75 238 LYS A CA 1
ATOM 1898 C C . LYS A 1 238 ? 2.060 -11.354 3.984 1.00 73.75 238 LYS A C 1
ATOM 1900 O O . LYS A 1 238 ? 1.487 -11.272 2.907 1.00 73.75 238 LYS A O 1
ATOM 1905 N N . LEU A 1 239 ? 3.387 -11.381 4.092 1.00 72.38 239 LEU A N 1
ATOM 1906 C CA . LEU A 1 239 ? 4.272 -11.188 2.941 1.00 72.38 239 LEU A CA 1
ATOM 1907 C C . LEU A 1 239 ? 3.994 -12.168 1.801 1.00 72.38 239 LEU A C 1
ATOM 1909 O O . LEU A 1 239 ? 4.002 -11.795 0.634 1.00 72.38 239 LEU A O 1
ATOM 1913 N N . ARG A 1 240 ? 3.707 -13.436 2.117 1.00 75.44 240 ARG A N 1
ATOM 1914 C CA . ARG A 1 240 ? 3.300 -14.414 1.097 1.00 75.44 240 ARG A CA 1
ATOM 1915 C C . ARG A 1 240 ? 1.978 -14.049 0.428 1.00 75.44 240 ARG A C 1
ATOM 1917 O O . ARG A 1 240 ? 1.859 -14.274 -0.766 1.00 75.44 240 ARG A O 1
ATOM 1924 N N . GLN A 1 241 ? 1.021 -13.503 1.166 1.00 75.75 241 GLN A N 1
ATOM 1925 C CA . GLN A 1 241 ? -0.256 -13.077 0.598 1.00 75.75 241 GLN A CA 1
ATOM 1926 C C . GLN A 1 241 ? -0.105 -11.843 -0.275 1.00 75.75 241 GLN A C 1
ATOM 1928 O O . GLN A 1 241 ? -0.684 -11.807 -1.353 1.00 75.75 241 GLN A O 1
ATOM 1933 N N . ASP A 1 242 ? 0.709 -10.874 0.141 1.00 75.12 242 ASP A N 1
ATOM 1934 C CA . ASP A 1 242 ? 1.023 -9.720 -0.697 1.00 75.12 242 ASP A CA 1
ATOM 1935 C C . ASP A 1 242 ? 1.658 -10.170 -2.013 1.00 75.12 242 ASP A C 1
ATOM 1937 O O . ASP A 1 242 ? 1.226 -9.749 -3.083 1.00 75.12 242 ASP A O 1
ATOM 1941 N N . VAL A 1 243 ? 2.604 -11.111 -1.946 1.00 77.75 243 VAL A N 1
ATOM 1942 C CA . VAL A 1 243 ? 3.192 -11.749 -3.131 1.00 77.75 243 VAL A CA 1
ATOM 1943 C C . VAL A 1 243 ? 2.131 -12.446 -3.986 1.00 77.75 243 VAL A C 1
ATOM 1945 O O . VAL A 1 243 ? 2.135 -12.270 -5.202 1.00 77.75 243 VAL A O 1
ATOM 1948 N N . ASP A 1 244 ? 1.234 -13.225 -3.381 1.00 78.06 244 ASP A N 1
ATOM 1949 C CA . ASP A 1 244 ? 0.194 -13.955 -4.110 1.00 78.06 244 ASP A CA 1
ATOM 1950 C C . ASP A 1 244 ? -0.784 -12.989 -4.811 1.00 78.06 244 ASP A C 1
ATOM 1952 O O . ASP A 1 244 ? -1.080 -13.199 -5.984 1.00 78.06 244 ASP A O 1
ATOM 1956 N N . ILE A 1 245 ? -1.189 -11.891 -4.157 1.00 76.25 245 ILE A N 1
ATOM 1957 C CA . ILE A 1 245 ? -2.036 -10.830 -4.740 1.00 76.25 245 ILE A CA 1
ATOM 1958 C C . ILE A 1 245 ? -1.383 -10.235 -5.995 1.00 76.25 245 ILE A C 1
ATOM 1960 O O . ILE A 1 245 ? -2.053 -9.998 -6.998 1.00 76.25 245 ILE A O 1
ATOM 1964 N N . TRP A 1 246 ? -0.071 -9.998 -5.958 1.00 77.19 246 TRP A N 1
ATOM 1965 C CA . TRP A 1 246 ? 0.652 -9.420 -7.090 1.00 77.19 246 TRP A CA 1
ATOM 1966 C C . TRP A 1 246 ? 0.925 -10.425 -8.221 1.00 77.19 246 TRP A C 1
ATOM 1968 O O . TRP A 1 246 ? 0.911 -10.038 -9.390 1.00 77.19 246 TRP A O 1
ATOM 1978 N N . LEU A 1 247 ? 1.185 -11.699 -7.902 1.00 74.19 247 LEU A N 1
ATOM 1979 C CA . LEU A 1 247 ? 1.553 -12.731 -8.883 1.00 74.19 247 LEU A CA 1
ATOM 1980 C C . LEU A 1 247 ? 0.367 -13.408 -9.567 1.00 74.19 247 LEU A C 1
ATOM 1982 O O . LEU A 1 247 ? 0.481 -13.808 -10.727 1.00 74.19 247 LEU A O 1
ATOM 1986 N N . ASP A 1 248 ? -0.721 -13.613 -8.835 1.00 67.62 248 ASP A N 1
ATOM 1987 C CA . ASP A 1 248 ? -1.893 -14.344 -9.299 1.00 67.62 248 ASP A CA 1
ATOM 1988 C C . ASP A 1 248 ? -3.143 -13.593 -8.863 1.00 67.62 248 ASP A C 1
ATOM 1990 O O . ASP A 1 248 ? -3.778 -13.934 -7.862 1.00 67.62 248 ASP A O 1
ATOM 1994 N N . PRO A 1 249 ? -3.475 -12.513 -9.580 1.00 57.84 249 PRO A N 1
ATOM 1995 C CA . PRO A 1 249 ? -4.532 -11.659 -9.111 1.00 57.84 249 PRO A CA 1
ATOM 1996 C C . PRO A 1 249 ? -5.894 -12.379 -9.281 1.00 57.84 249 PRO A C 1
ATOM 1998 O O . PRO A 1 249 ? -6.822 -12.036 -8.556 1.00 57.84 249 PRO A O 1
ATOM 2001 N N . VAL A 1 250 ? -6.045 -13.338 -10.217 1.00 49.56 250 VAL A N 1
ATOM 2002 C CA . VAL A 1 250 ? -7.330 -13.917 -10.698 1.00 49.56 250 VAL A CA 1
ATOM 2003 C C . VAL A 1 250 ? -7.734 -15.205 -9.952 1.00 49.56 250 VAL A C 1
ATOM 2005 O O . VAL A 1 250 ? -8.254 -16.137 -10.564 1.00 49.56 250 VAL A O 1
ATOM 2008 N N . ARG A 1 251 ? -7.453 -15.315 -8.653 1.00 45.50 251 ARG A N 1
ATOM 2009 C CA . ARG A 1 251 ? -7.918 -16.482 -7.885 1.00 45.50 251 ARG A CA 1
ATOM 2010 C C . ARG A 1 251 ? -9.412 -16.464 -7.617 1.00 45.50 251 ARG A C 1
ATOM 2012 O O . ARG A 1 251 ? -9.934 -15.366 -7.339 1.00 45.50 251 ARG A O 1
#

Secondary structure (DSSP, 8-state):
-------TTEEEEEEE---TT---HHHHHHHHHHHHHHHHHH-------------------S----TTS-EEE---HHHHHHHHHHHHHHHHHHHHHHHHHHTTTTS-------------SEEEEE--HHHHHHHTSSTT----TTEEEEEETTTTEEEEEE--HHHHHHHHHHHHHHHHHHHHTT-TTTEEE-TT-EEEETTEEEE-SEEEEE-PPTTS----SEEEEEEES--HHHHHHHHHHHH-TT-

Nearest PDB structures (foldseek):
  6t0y-assembly1_A  TM=3.583E-01  e=3.171E+00  Geobacillus stearothermophilus
  8h9a-assembly1_A  TM=1.894E-01  e=7.893E+00  Escherichia coli
  6q8y-assembly1_z  TM=2.184E-01  e=7.428E+00  Saccharomyces cerevisiae

Mean predicted aligned error: 12.68 Å

Radius of gyration: 19.65 Å; Cα contacts (8 Å, |Δi|>4): 295; chains: 1; bounding box: 49×42×61 Å

Solvent-accessible surface area (backbone atoms only — not comparable to full-atom values): 15257 Å² total; per-residue (Å²): 135,82,89,78,86,80,69,99,64,73,53,65,47,46,46,49,40,78,66,87,88,58,89,48,70,62,60,63,46,50,46,56,47,54,50,49,48,43,39,76,73,67,72,43,75,70,62,82,67,81,82,76,91,73,95,73,94,73,93,68,91,60,83,71,64,64,89,85,52,50,77,44,77,65,86,49,72,66,59,50,52,51,51,52,50,54,54,49,50,53,44,52,53,51,55,52,53,56,56,59,54,70,72,57,75,86,74,74,95,76,80,94,78,78,82,80,70,74,78,58,56,48,40,36,30,44,43,54,60,67,58,46,50,62,67,65,65,36,96,84,44,80,74,56,88,49,52,42,53,34,39,36,62,92,75,26,34,36,39,39,37,55,57,48,69,68,54,50,52,51,55,49,53,52,48,54,54,51,49,54,51,31,48,77,69,74,37,50,85,50,46,36,78,39,62,69,42,74,33,78,48,79,78,24,38,35,41,45,72,32,24,35,22,72,60,72,66,91,89,58,84,84,66,60,39,30,40,37,50,78,40,76,73,61,58,69,70,44,55,52,49,56,48,42,50,64,61,52,49,88,117

Foldseek 3Di:
DDPPDDPPFWAWEKEQADDPPDPPPVSVCLVVVLVVLCCPVPVHDYDYDADDDDDDDDDPVDLPDPPLAAEEEDDDPVVVVVVLVVLVVVLVVVVVVVVVVVVPPPDDDDDDDDPPSQRAQKHKYQAAPVCCCVAPVPPPHDVPVQWWWKADNVRSMIMIGGHDPVNLVVLVVSVVSSLVVCVVVVNNVQKDKQARPFDDLPRMTGGANIFMDGDDDPPDDDDGSMGIHTDDSDDPVSVVVVSCSSHPSPD

Sequence (251 aa):
MSIDFIPSFLQLFFVAIFERNVESSENLFLGKFLGFILTHSLGIKISCKTSHINQNGQDHDSEVLPLSVRRYGYKDKDQFAQIITLERERLLDSMRYSREISDIDTGSGRSEQEPTTEITEYIIFSIDPTTFNQDFLSLDTISIPSIRTSFNPNTKTLIVKMVTREHTQIAFAVHKAIDKALARMGLDEAIKNYQGVDIDVNGRQKQADMGWGPRQPRGCPKRPSVVLEVAVSEPRKKLRQDVDIWLDPVR